Protein AF-A0A6H5HK57-F1 (afdb_monomer)

Sequence (353 aa):
MVTAMTDQTSPDEERAFYEKLVALTRDLVDVILHLQSATHPVKRYVALRSWYIRYFIDRDHLLYAKQLAIKFQDMKALVEITYLLDESDEILQLIDSYGDIGICEEIFDYLLNKGMKADLLNLALSLPVEHKPKLERSLLDGHLDVFWLYKLSEGQPKEAVKSLVTYAKSYTANVDKSERMWTIAKLIAKSSGFSDFDYEVDKRLDIVGAQRFLSVGLTRVYDETQIVQMLISPQEDDSGGELLHYKKALELLRWIDDDRVRDRLQNEIWTSAVNLEKSEFEKLQTDSPWSQFSNLLVFRLLELVQNSDESQDSNLVPPFESLNLSDDSETSKRYVFLLRLGWEHINRGTAVD

Organism: NCBI:txid355587

Mean predicted aligned error: 15.6 Å

Foldseek 3Di:
DPPPPPPDDDVVNVVVVVVVVVVLVVVLVVLVVVVVVPDDPVVVNVVSLVVVLVVCVVVVVLVVSCVSCVVVVVLLSNLVSCVVVVVLVCVQVVCVVCVVVVSLVSNLVVCVVVVVLVSVLVCLLVDDPVCNVVSLVSCVVPPLVSNLVNCVSVVNLVVSLVSLLVVLVVDFQFLVVSLVSLVVSVVSCVVVVHCPCVLVSVLQNLQSVLVVVPPDPDGTRDDLLVSLVSLLDDDPPPPDCNLVSLLSSLVSLVSDPDPVSSLVSLLVSLLSLLVVCLVVLVVDDPPCNPVSQCVRSNLVSVVVVVPPPPPPPPPSDDDLVSNCNDPPVPSDPSSSVSVVVSVVVVVVVVVPD

Secondary structure (DSSP, 8-state):
--SSSS----HHHHHHHHHHHHHHHHHHHHHHHHHTTT---HHHHHHHHHHHHHHHHHTT-HHHHHHHHHHHT-HHHHHHHHHHTT-TTHHHHHHHHHGGGTHHHHHHHHHHHHT-HHHHHHHHHHS-TTTHHHHHHHHHHH-HHHHHHHHHHTT-HHHHHHHHHHHHHH--S-HHHHHHHHHHHHHHHHHHT--TTHHHHHHHHHHHHHHHHSSS---S---HHHHHHHHHSPPTT-TTTHHHHHHHHHHHGGG---HHHHHHHHHHHHHHHHHHTHHHHTT--TT-HHHHHTTSHHHHHHHHHHH-TT-S-TTSS--GGG------TTS-HHHHHHHHHHHHHHHHHTT--

Solvent-accessible surface area (backbone atoms only — not comparable to full-atom values): 20588 Å² total; per-residue (Å²): 144,87,85,82,86,87,87,83,75,56,75,66,58,54,49,56,45,52,54,51,50,52,53,49,50,47,53,52,49,52,50,53,56,46,48,76,71,77,67,70,66,61,66,59,58,51,52,52,49,56,49,55,38,47,56,29,50,80,67,72,40,46,72,61,25,41,55,48,19,64,74,68,66,38,52,65,58,32,51,54,42,39,64,73,69,68,44,67,78,51,50,58,57,49,40,75,76,34,45,90,79,48,42,59,59,48,46,48,55,51,32,61,72,71,63,42,59,66,59,50,48,54,46,59,73,72,51,59,78,87,52,49,67,57,51,50,50,60,27,67,78,75,34,48,90,50,40,23,57,49,30,43,75,73,71,38,58,69,61,11,34,55,39,41,51,56,41,41,70,73,48,42,76,40,38,72,61,34,51,51,47,44,51,50,38,50,50,54,28,60,76,70,72,54,66,94,53,49,70,62,42,50,49,51,51,51,50,52,53,54,52,64,68,43,92,61,90,70,48,54,55,76,54,71,69,58,48,35,52,57,46,62,44,89,63,97,83,54,98,75,51,55,62,58,32,53,51,51,35,57,62,52,43,79,72,47,87,50,63,72,58,33,54,50,50,51,33,49,48,55,37,43,50,51,57,74,42,48,74,56,59,73,67,61,56,87,89,57,51,63,82,53,43,67,71,35,60,59,48,43,46,50,52,50,62,70,69,40,90,81,55,88,60,88,66,82,71,74,61,78,87,66,45,73,70,70,86,55,92,74,66,48,74,62,52,58,48,54,50,51,53,52,53,53,50,55,59,48,63,66,71,76,112

InterPro domains:
  IPR037624 Nuclear pore complex protein Nup133-like [PTHR13405] (43-329)

Structure (mmCIF, N/CA/C/O backbone):
data_AF-A0A6H5HK57-F1
#
_entry.id   AF-A0A6H5HK57-F1
#
loop_
_atom_site.group_PDB
_atom_site.id
_atom_site.type_symbol
_atom_site.label_atom_id
_atom_site.label_alt_id
_atom_site.label_comp_id
_atom_site.label_asym_id
_atom_site.label_entity_id
_atom_site.label_seq_id
_atom_site.pdbx_PDB_ins_code
_atom_site.Cartn_x
_atom_site.Cartn_y
_atom_site.Cartn_z
_atom_site.occupancy
_atom_site.B_iso_or_equiv
_atom_site.auth_seq_id
_atom_site.auth_comp_id
_atom_site.auth_asym_id
_atom_site.auth_atom_id
_atom_site.pdbx_PDB_model_num
ATOM 1 N N . MET A 1 1 ? -47.657 -9.117 14.746 1.00 36.06 1 MET A N 1
ATOM 2 C CA . MET A 1 1 ? -47.332 -10.439 14.167 1.00 36.06 1 MET A CA 1
ATOM 3 C C . MET A 1 1 ? -45.998 -10.928 14.746 1.00 36.06 1 MET A C 1
ATOM 5 O O . MET A 1 1 ? -45.077 -11.189 13.996 1.00 36.06 1 MET A O 1
ATOM 9 N N . VAL A 1 2 ? -45.897 -11.011 16.083 1.00 28.92 2 VAL A N 1
ATOM 10 C CA . VAL A 1 2 ? -44.753 -11.580 16.842 1.00 28.92 2 VAL A CA 1
ATOM 11 C C . VAL A 1 2 ? -45.308 -12.216 18.131 1.00 28.92 2 VAL A C 1
ATOM 13 O O . VAL A 1 2 ? -44.898 -11.923 19.242 1.00 28.92 2 VAL A O 1
ATOM 16 N N . THR A 1 3 ? -46.360 -13.020 17.989 1.00 37.84 3 THR A N 1
ATOM 17 C CA . THR A 1 3 ? -46.994 -13.762 19.098 1.00 37.84 3 THR A CA 1
ATOM 18 C C . THR A 1 3 ? -47.092 -15.254 18.776 1.00 37.84 3 THR A C 1
ATOM 20 O O . THR A 1 3 ? -47.976 -15.938 19.271 1.00 37.84 3 THR A O 1
ATOM 23 N N . ALA A 1 4 ? -46.211 -15.772 17.913 1.00 37.53 4 ALA A N 1
ATOM 24 C CA . ALA A 1 4 ? -46.373 -17.112 17.346 1.00 37.53 4 ALA A CA 1
ATOM 25 C C . ALA A 1 4 ? -45.079 -17.942 17.230 1.00 37.53 4 ALA A C 1
ATOM 27 O O . ALA A 1 4 ? -45.013 -18.791 16.348 1.00 37.53 4 ALA A O 1
ATOM 28 N N . MET A 1 5 ? -44.054 -17.729 18.070 1.00 37.50 5 MET A N 1
ATOM 29 C CA . MET A 1 5 ? -42.814 -18.532 17.986 1.00 37.50 5 MET A CA 1
ATOM 30 C C . MET A 1 5 ? -42.181 -18.982 19.314 1.00 37.50 5 MET A C 1
ATOM 32 O O . MET A 1 5 ? -41.010 -19.334 19.332 1.00 37.50 5 MET A O 1
ATOM 36 N N . THR A 1 6 ? -42.931 -19.070 20.414 1.00 38.78 6 THR A N 1
ATOM 37 C CA . THR A 1 6 ? -42.401 -19.656 21.668 1.00 38.78 6 THR A CA 1
ATOM 38 C C . THR A 1 6 ? -43.378 -20.627 22.320 1.00 38.78 6 THR A C 1
ATOM 40 O O . THR A 1 6 ? -43.595 -20.573 23.524 1.00 38.78 6 THR A O 1
ATOM 43 N N . ASP A 1 7 ? -43.999 -21.494 21.524 1.00 47.53 7 ASP A N 1
ATOM 44 C CA . ASP A 1 7 ? -44.854 -22.560 22.051 1.00 47.53 7 ASP A CA 1
ATOM 45 C C . ASP A 1 7 ? -44.515 -23.873 21.341 1.00 47.53 7 ASP A C 1
ATOM 47 O O . ASP A 1 7 ? -45.225 -24.312 20.437 1.00 47.53 7 ASP A O 1
ATOM 51 N N . GLN A 1 8 ? -43.330 -24.410 21.664 1.00 44.31 8 GLN A N 1
ATOM 52 C CA . GLN A 1 8 ? -42.901 -25.785 21.368 1.00 44.31 8 GLN A CA 1
ATOM 53 C C . GLN A 1 8 ? -41.539 -26.115 22.021 1.00 44.31 8 GLN A C 1
ATOM 55 O O . GLN A 1 8 ? -40.612 -26.577 21.364 1.00 44.31 8 GLN A O 1
ATOM 60 N N . THR A 1 9 ? -41.401 -25.898 23.329 1.00 46.97 9 THR A N 1
ATOM 61 C CA . THR A 1 9 ? -40.399 -26.616 24.137 1.00 46.97 9 THR A CA 1
ATOM 62 C C . THR A 1 9 ? -41.103 -27.764 24.845 1.00 46.97 9 THR A C 1
ATOM 64 O O . THR A 1 9 ? -42.157 -27.584 25.452 1.00 46.97 9 THR A O 1
ATOM 67 N N . SER A 1 10 ? -40.580 -28.983 24.701 1.00 49.97 10 SER A N 1
ATOM 68 C CA . SER A 1 10 ? -41.169 -30.154 25.356 1.00 49.97 10 SER A CA 1
ATOM 69 C C . SER A 1 10 ? -41.097 -29.973 26.882 1.00 49.97 10 SER A C 1
ATOM 71 O O . SER A 1 10 ? -40.048 -29.565 27.386 1.00 49.97 10 SER A O 1
ATOM 73 N N . PRO A 1 11 ? -42.145 -30.317 27.654 1.00 56.62 11 PRO A N 1
ATOM 74 C CA . PRO A 1 11 ? -42.131 -30.203 29.118 1.00 56.62 11 PRO A CA 1
ATOM 75 C C . PRO A 1 11 ? -41.000 -31.014 29.782 1.00 56.62 11 PRO A C 1
ATOM 77 O O . PRO A 1 11 ? -40.599 -30.723 30.912 1.00 56.62 11 PRO A O 1
ATOM 80 N N . ASP A 1 12 ? -40.444 -32.005 29.078 1.00 55.81 12 ASP A N 1
ATOM 81 C CA . ASP A 1 12 ? -39.276 -32.767 29.527 1.00 55.81 12 ASP A CA 1
ATOM 82 C C . ASP A 1 12 ? -37.952 -32.001 29.338 1.00 55.81 12 ASP A C 1
ATOM 84 O O . ASP A 1 12 ? -37.034 -32.145 30.148 1.00 55.81 12 ASP A O 1
ATOM 88 N N . GLU A 1 13 ? -37.854 -31.130 28.329 1.00 57.09 13 GLU A N 1
ATOM 89 C CA . GLU A 1 13 ? -36.695 -30.249 28.125 1.00 57.09 13 GLU A CA 1
ATOM 90 C C . GLU A 1 13 ? -36.658 -29.131 29.167 1.00 57.09 13 GLU A C 1
ATOM 92 O O . GLU A 1 13 ? -35.585 -28.793 29.668 1.00 57.09 13 GLU A O 1
ATOM 97 N N . GLU A 1 14 ? -37.826 -28.616 29.560 1.00 56.59 14 GLU A N 1
ATOM 98 C CA . GLU A 1 14 ? -37.963 -27.639 30.644 1.00 56.59 14 GLU A CA 1
ATOM 99 C C . GLU A 1 14 ? -37.613 -28.244 32.011 1.00 56.59 14 GLU A C 1
ATOM 101 O O . GLU A 1 14 ? -36.941 -27.610 32.824 1.00 56.59 14 GLU A O 1
ATOM 106 N N . ARG A 1 15 ? -37.983 -29.504 32.272 1.00 56.50 15 ARG A N 1
ATOM 107 C CA . ARG A 1 15 ? -37.572 -30.204 33.503 1.00 56.50 15 ARG A CA 1
ATOM 108 C C . ARG A 1 15 ? -36.075 -30.475 33.552 1.00 56.50 15 ARG A C 1
ATOM 110 O O . ARG A 1 15 ? -35.443 -30.153 34.556 1.00 56.50 15 ARG A O 1
ATOM 117 N N . ALA A 1 16 ? -35.497 -30.987 32.467 1.00 63.78 16 ALA A N 1
ATOM 118 C CA . ALA A 1 16 ? -34.050 -31.162 32.363 1.00 63.78 16 ALA A CA 1
ATOM 119 C C . ALA A 1 16 ? -33.306 -29.817 32.500 1.00 63.78 16 ALA A C 1
ATOM 121 O O . ALA A 1 16 ? -32.215 -29.753 33.070 1.00 63.78 16 ALA A O 1
ATOM 122 N N . PHE A 1 17 ? -33.916 -28.728 32.022 1.00 60.91 17 PHE A N 1
ATOM 123 C CA . PHE A 1 17 ? -33.436 -27.361 32.195 1.00 60.91 17 PHE A CA 1
ATOM 124 C C . PHE A 1 17 ? -33.429 -26.930 33.666 1.00 60.91 17 PHE A C 1
ATOM 126 O O . PHE A 1 17 ? -32.383 -26.498 34.153 1.00 60.91 17 PHE A O 1
ATOM 133 N N . TYR A 1 18 ? -34.534 -27.103 34.396 1.00 64.69 18 TYR A N 1
ATOM 134 C CA . TYR A 1 18 ? -34.595 -26.765 35.821 1.00 64.69 18 TYR A CA 1
ATOM 135 C C . TYR A 1 18 ? -33.628 -27.609 36.655 1.00 64.69 18 TYR A C 1
ATOM 137 O O . TYR A 1 18 ? -32.944 -27.068 37.520 1.00 64.69 18 TYR A O 1
ATOM 145 N N . GLU A 1 19 ? -33.494 -28.904 36.372 1.00 67.06 19 GLU A N 1
ATOM 146 C CA . GLU A 1 19 ? -32.556 -29.780 37.084 1.00 67.06 19 GLU A CA 1
ATOM 147 C C . GLU A 1 19 ? -31.098 -29.361 36.866 1.00 67.06 19 GLU A C 1
ATOM 149 O O . GLU A 1 19 ? -30.312 -29.291 37.816 1.00 67.06 19 GLU A O 1
ATOM 154 N N . LYS A 1 20 ? -30.736 -29.009 35.629 1.00 66.12 20 LYS A N 1
ATOM 155 C CA . LYS A 1 20 ? -29.380 -28.563 35.296 1.00 66.12 20 LYS A CA 1
ATOM 156 C C . LYS A 1 20 ? -29.081 -27.176 35.863 1.00 66.12 20 LYS A C 1
ATOM 158 O O . LYS A 1 20 ? -27.976 -26.944 36.346 1.00 66.12 20 LYS A O 1
ATOM 163 N N . LEU A 1 21 ? -30.066 -26.279 35.871 1.00 65.19 21 LEU A N 1
ATOM 164 C CA . LEU A 1 21 ? -29.959 -24.939 36.451 1.00 65.19 21 LEU A CA 1
ATOM 165 C C . LEU A 1 21 ? -29.856 -24.993 37.983 1.00 65.19 21 LEU A C 1
ATOM 167 O O . LEU A 1 21 ? -29.063 -24.256 38.567 1.00 65.19 21 LEU A O 1
ATOM 171 N N . VAL A 1 22 ? -30.567 -25.914 38.641 1.00 64.31 22 VAL A N 1
ATOM 172 C CA . VAL A 1 22 ? -30.440 -26.184 40.086 1.00 64.31 22 VAL A CA 1
ATOM 173 C C . VAL A 1 22 ? -29.076 -26.793 40.422 1.00 64.31 22 VAL A C 1
ATOM 175 O O . VAL A 1 22 ? -28.441 -26.380 41.391 1.00 64.31 22 VAL A O 1
ATOM 178 N N . ALA A 1 23 ? -28.574 -27.724 39.606 1.00 63.22 23 ALA A N 1
ATOM 179 C CA . ALA A 1 23 ? -27.232 -28.278 39.787 1.00 63.22 23 ALA A CA 1
ATOM 180 C C . ALA A 1 23 ? -26.143 -27.202 39.632 1.00 63.22 23 ALA A C 1
ATOM 182 O O . ALA A 1 23 ? -25.236 -27.115 40.453 1.00 63.22 23 ALA A O 1
ATOM 183 N N . LEU A 1 24 ? -26.272 -26.325 38.634 1.00 59.22 24 LEU A N 1
ATOM 184 C CA . LEU A 1 24 ? -25.317 -25.245 38.377 1.00 59.22 24 LEU A CA 1
ATOM 185 C C . LEU A 1 24 ? -25.372 -24.127 39.417 1.00 59.22 24 LEU A C 1
ATOM 187 O O . LEU A 1 24 ? -24.333 -23.606 39.813 1.00 59.22 24 LEU A O 1
ATOM 191 N N . THR A 1 25 ? -26.565 -23.758 39.883 1.00 65.50 25 THR A N 1
ATOM 192 C CA . THR A 1 25 ? -26.712 -22.790 40.980 1.00 65.50 25 THR A CA 1
ATOM 193 C C . THR A 1 25 ? -26.164 -23.354 42.284 1.00 65.50 25 THR A C 1
ATOM 195 O O . THR A 1 25 ? -25.511 -22.612 43.012 1.00 65.50 25 THR A O 1
ATOM 198 N N . ARG A 1 26 ? -26.329 -24.657 42.547 1.00 59.34 26 ARG A N 1
ATOM 199 C CA . ARG A 1 26 ? -25.673 -25.343 43.669 1.00 59.34 26 ARG A CA 1
ATOM 200 C C . ARG A 1 26 ? -24.151 -25.277 43.552 1.00 59.34 26 ARG A C 1
ATOM 202 O O . ARG A 1 26 ? -23.505 -24.851 44.499 1.00 59.34 26 ARG A O 1
ATOM 209 N N . ASP A 1 27 ? -23.589 -25.608 42.393 1.00 59.72 27 ASP A N 1
ATOM 210 C CA . ASP A 1 27 ? -22.137 -25.585 42.191 1.00 59.72 27 ASP A CA 1
ATOM 211 C C . ASP A 1 27 ? -21.571 -24.147 42.277 1.00 59.72 27 ASP A C 1
ATOM 213 O O . ASP A 1 27 ? -20.481 -23.924 42.803 1.00 59.72 27 ASP A O 1
ATOM 217 N N . LEU A 1 28 ? -22.329 -23.138 41.830 1.00 63.59 28 LEU A N 1
ATOM 218 C CA . LEU A 1 28 ? -21.962 -21.723 41.948 1.00 63.59 28 LEU A CA 1
ATOM 219 C C . LEU A 1 28 ? -22.039 -21.225 43.401 1.00 63.59 28 LEU A C 1
ATOM 221 O O . LEU A 1 28 ? -21.165 -20.478 43.838 1.00 63.59 28 LEU A O 1
ATOM 225 N N . VAL A 1 29 ? -23.044 -21.664 44.163 1.00 63.94 29 VAL A N 1
ATOM 226 C CA . VAL A 1 29 ? -23.172 -21.398 45.605 1.00 63.94 29 VAL A CA 1
ATOM 227 C C . VAL A 1 29 ? -22.054 -22.089 46.387 1.00 63.94 29 VAL A C 1
ATOM 229 O O . VAL A 1 29 ? -21.445 -21.443 47.235 1.00 63.94 29 VAL A O 1
ATOM 232 N N . ASP A 1 30 ? -21.709 -23.334 46.058 1.00 58.91 30 ASP A N 1
ATOM 233 C CA . ASP A 1 30 ? -20.598 -24.066 46.676 1.00 58.91 30 ASP A CA 1
ATOM 234 C C . ASP A 1 30 ? -19.257 -23.375 46.416 1.00 58.91 30 ASP A C 1
ATOM 236 O O . ASP A 1 30 ? -18.450 -23.225 47.334 1.00 58.91 30 ASP A O 1
ATOM 240 N N . VAL A 1 31 ? -19.030 -22.872 45.196 1.00 59.66 31 VAL A N 1
ATOM 241 C CA . VAL A 1 31 ? -17.840 -22.072 44.877 1.00 59.66 31 VAL A CA 1
ATOM 242 C C . VAL A 1 31 ? -17.849 -20.744 45.638 1.00 59.66 31 VAL A C 1
ATOM 244 O O . VAL A 1 31 ? -16.816 -20.374 46.184 1.00 59.66 31 VAL A O 1
ATOM 247 N N . ILE A 1 32 ? -18.979 -20.037 45.741 1.00 62.69 32 ILE A N 1
ATOM 248 C CA . ILE A 1 32 ? -19.084 -18.783 46.514 1.00 62.69 32 ILE A CA 1
ATOM 249 C C . ILE A 1 32 ? -18.815 -19.018 48.009 1.00 62.69 32 ILE A C 1
ATOM 251 O O . ILE A 1 32 ? -18.074 -18.247 48.624 1.00 62.69 32 ILE A O 1
ATOM 255 N N . LEU A 1 33 ? -19.347 -20.101 48.578 1.00 57.06 33 LEU A N 1
ATOM 256 C CA . LEU A 1 33 ? -19.095 -20.513 49.961 1.00 57.06 33 LEU A CA 1
ATOM 257 C C . LEU A 1 33 ? -17.621 -20.899 50.175 1.00 57.06 33 LEU A C 1
ATOM 259 O O . LEU A 1 33 ? -17.033 -20.516 51.184 1.00 57.06 33 LEU A O 1
ATOM 263 N N . HIS A 1 34 ? -16.989 -21.575 49.207 1.00 57.16 34 HIS A N 1
ATOM 264 C CA . HIS A 1 34 ? -15.549 -21.874 49.230 1.00 57.16 34 HIS A CA 1
ATOM 265 C C . HIS A 1 34 ? -14.664 -20.632 49.070 1.00 57.16 34 HIS A C 1
ATOM 267 O O . HIS A 1 34 ? -13.571 -20.559 49.633 1.00 57.16 34 HIS A O 1
ATOM 273 N N . LEU A 1 35 ? -15.110 -19.637 48.301 1.00 56.22 35 LEU A N 1
ATOM 274 C CA . LEU A 1 35 ? -14.398 -18.372 48.171 1.00 56.22 35 LEU A CA 1
ATOM 275 C C . LEU A 1 35 ? -14.382 -17.653 49.538 1.00 56.22 35 LEU A C 1
ATOM 277 O O . LEU A 1 35 ? -13.332 -17.191 49.978 1.00 56.22 35 LEU A O 1
ATOM 281 N N . GLN A 1 36 ? -15.490 -17.646 50.275 1.00 57.56 36 GLN A N 1
ATOM 282 C CA . GLN A 1 36 ? -15.555 -17.035 51.610 1.00 57.56 36 GLN A CA 1
ATOM 283 C C . GLN A 1 36 ? -14.661 -17.721 52.668 1.00 57.56 36 GLN A C 1
ATOM 285 O O . GLN A 1 36 ? -14.385 -17.112 53.701 1.00 57.56 36 GLN A O 1
ATOM 290 N N . SER A 1 37 ? -14.157 -18.939 52.418 1.00 52.03 37 SER A N 1
ATOM 291 C CA . SER A 1 37 ? -13.393 -19.747 53.383 1.00 52.03 37 SER A CA 1
ATOM 292 C C . SER A 1 37 ? -11.863 -19.772 53.185 1.00 52.03 37 SER A C 1
ATOM 294 O O . SER A 1 37 ? -11.202 -20.674 53.691 1.00 52.03 37 SER A O 1
ATOM 296 N N . ALA A 1 38 ? -11.280 -18.758 52.531 1.00 53.03 38 ALA A N 1
ATOM 297 C CA . ALA A 1 38 ? -9.856 -18.373 52.641 1.00 53.03 38 ALA A CA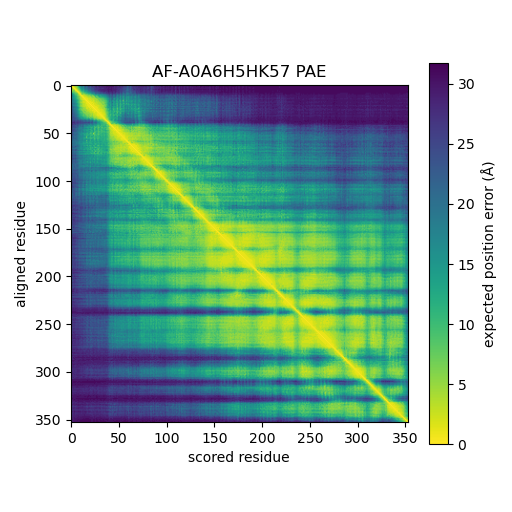 1
ATOM 298 C C . ALA A 1 38 ? -8.791 -18.932 51.659 1.00 53.03 38 ALA A C 1
ATOM 300 O O . ALA A 1 38 ? -7.611 -18.673 51.879 1.00 53.03 38 ALA A O 1
ATOM 301 N N . THR A 1 39 ? -9.122 -19.564 50.522 1.00 53.31 39 THR A N 1
ATOM 302 C CA . THR A 1 39 ? -8.171 -19.686 49.380 1.00 53.31 39 THR A CA 1
ATOM 303 C C . THR A 1 39 ? -8.900 -19.731 48.031 1.00 53.31 39 THR A C 1
ATOM 305 O O . THR A 1 39 ? -9.720 -20.607 47.777 1.00 53.31 39 THR A O 1
ATOM 308 N N . HIS A 1 40 ? -8.622 -18.779 47.134 1.00 50.78 40 HIS A N 1
ATOM 309 C CA . HIS A 1 40 ? -9.343 -18.645 45.863 1.00 50.78 40 HIS A CA 1
ATOM 310 C C . HIS A 1 40 ? -8.529 -19.158 44.660 1.00 50.78 40 HIS A C 1
ATOM 312 O O . HIS A 1 40 ? -7.544 -18.517 44.285 1.00 50.78 40 HIS A O 1
ATOM 318 N N . PRO A 1 41 ? -8.979 -20.173 43.898 1.00 56.31 41 PRO A N 1
ATOM 319 C CA . PRO A 1 41 ? -8.647 -20.242 42.484 1.00 56.31 41 PRO A CA 1
ATOM 320 C C . PRO A 1 41 ? -9.566 -19.262 41.741 1.00 56.31 41 PRO A C 1
ATOM 322 O O . PRO A 1 41 ? -10.525 -19.671 41.087 1.00 56.31 41 PRO A O 1
ATOM 325 N N . VAL A 1 42 ? -9.277 -17.956 41.841 1.00 62.06 42 VAL A N 1
ATOM 326 C CA . VAL A 1 42 ? -10.037 -16.861 41.192 1.00 62.06 42 VAL A CA 1
ATOM 327 C C . VAL A 1 42 ? -10.332 -17.185 39.720 1.00 62.06 42 VAL A C 1
ATOM 329 O O . VAL A 1 42 ? -11.437 -16.957 39.236 1.00 62.06 42 VAL A O 1
ATOM 332 N N . LYS A 1 43 ? -9.382 -17.838 39.037 1.00 63.16 43 LYS A N 1
ATOM 333 C CA . LYS A 1 43 ? -9.506 -18.301 37.647 1.00 63.16 43 LYS A CA 1
ATOM 334 C C . LYS A 1 43 ? -10.646 -19.300 37.415 1.00 63.16 43 LYS A C 1
ATOM 336 O O . LYS A 1 43 ? -11.341 -19.180 36.415 1.00 63.16 43 LYS A O 1
ATOM 341 N N . ARG A 1 44 ? -10.871 -20.263 38.321 1.00 63.34 44 ARG A N 1
ATOM 342 C CA . ARG A 1 44 ? -11.981 -21.231 38.195 1.00 63.34 44 ARG A CA 1
ATOM 343 C C . ARG A 1 44 ? -13.331 -20.552 38.385 1.00 63.34 44 ARG A C 1
ATOM 345 O O . ARG A 1 44 ? -14.258 -20.865 37.655 1.00 63.34 44 ARG A O 1
ATOM 352 N N . TYR A 1 45 ? -13.422 -19.599 39.310 1.00 64.75 45 TYR A N 1
ATOM 353 C CA . TYR A 1 45 ? -14.650 -18.835 39.524 1.00 64.75 45 TYR A CA 1
ATOM 354 C C . TYR A 1 45 ? -14.971 -17.893 38.355 1.00 64.75 45 TYR A C 1
ATOM 356 O O . TYR A 1 45 ? -16.132 -17.748 37.994 1.00 64.75 45 TYR A O 1
ATOM 364 N N . VAL A 1 46 ? -13.966 -17.261 37.739 1.00 64.88 46 VAL A N 1
ATOM 365 C CA . VAL A 1 46 ? -14.160 -16.473 36.506 1.00 64.88 46 VAL A CA 1
ATOM 366 C C . VAL A 1 46 ? -14.605 -17.383 35.354 1.00 64.88 46 VAL A C 1
ATOM 368 O O . VAL A 1 46 ? -15.617 -17.102 34.728 1.00 64.88 46 VAL A O 1
ATOM 371 N N . ALA A 1 47 ? -13.938 -18.523 35.145 1.00 66.88 47 ALA A N 1
ATOM 372 C CA . ALA A 1 47 ? -14.294 -19.462 34.079 1.00 66.88 47 ALA A CA 1
ATOM 373 C C . ALA A 1 47 ? -15.715 -20.036 34.224 1.00 66.88 47 ALA A C 1
ATOM 375 O O . ALA A 1 47 ? -16.436 -20.142 33.234 1.00 66.88 47 ALA A O 1
ATOM 376 N N . LEU A 1 48 ? -16.139 -20.376 35.449 1.00 67.00 48 LEU A N 1
ATOM 377 C CA . LEU A 1 48 ? -17.492 -20.885 35.698 1.00 67.00 48 LEU A CA 1
ATOM 378 C C . LEU A 1 48 ? -18.559 -19.808 35.452 1.00 67.00 48 LEU A C 1
ATOM 380 O O . LEU A 1 48 ? -19.619 -20.116 34.916 1.00 67.00 48 LEU A O 1
ATOM 384 N N . ARG A 1 49 ? -18.271 -18.548 35.811 1.00 71.00 49 ARG A N 1
ATOM 385 C CA . ARG A 1 49 ? -19.160 -17.403 35.557 1.00 71.00 49 ARG A CA 1
ATOM 386 C C . ARG A 1 49 ? -19.342 -17.153 34.066 1.00 71.00 49 ARG A C 1
ATOM 388 O O . ARG A 1 49 ? -20.480 -17.123 33.606 1.00 71.00 49 ARG A O 1
ATOM 395 N N . SER A 1 50 ? -18.246 -17.057 33.315 1.00 69.00 50 SER A N 1
ATOM 396 C CA . SER A 1 50 ? -18.304 -16.854 31.864 1.00 69.00 50 SER A CA 1
ATOM 397 C C . SER A 1 50 ? -19.009 -18.018 31.160 1.00 69.00 50 SER A C 1
ATOM 399 O O . SER A 1 50 ? -19.793 -17.794 30.244 1.00 69.00 50 SER A O 1
ATOM 401 N N . TRP A 1 51 ? -18.819 -19.260 31.628 1.00 74.06 51 TRP A N 1
ATOM 402 C CA . TRP A 1 51 ? -19.551 -20.422 31.110 1.00 74.06 51 TRP A CA 1
ATOM 403 C C . TRP A 1 51 ? -21.053 -20.351 31.408 1.00 74.06 51 TRP A C 1
ATOM 405 O O . TRP A 1 51 ? -21.870 -20.650 30.541 1.00 74.06 51 TRP A O 1
ATOM 415 N N . TYR A 1 52 ? -21.428 -19.925 32.617 1.00 68.81 52 TYR A N 1
ATOM 416 C CA . TYR A 1 52 ? -22.830 -19.799 33.006 1.00 68.81 52 TYR A CA 1
ATOM 417 C C . TYR A 1 52 ? -23.551 -18.736 32.171 1.00 68.81 52 TYR A C 1
ATOM 419 O O . TYR A 1 52 ? -24.676 -18.962 31.740 1.00 68.81 52 TYR A O 1
ATOM 427 N N . ILE A 1 53 ? -22.882 -17.620 31.863 1.00 71.12 53 ILE A N 1
ATOM 428 C CA . ILE A 1 53 ? -23.417 -16.596 30.956 1.00 71.12 53 ILE A CA 1
ATOM 429 C C . ILE A 1 53 ? -23.526 -17.147 29.526 1.00 71.12 53 ILE A C 1
ATOM 431 O O . ILE A 1 53 ? -24.589 -17.035 28.920 1.00 71.12 53 ILE A O 1
ATOM 435 N N . ARG A 1 54 ? -22.481 -17.821 29.018 1.00 75.88 54 ARG A N 1
ATOM 436 C CA . ARG A 1 54 ? -22.474 -18.467 27.691 1.00 75.88 54 ARG A CA 1
ATOM 437 C C . ARG A 1 54 ? -23.642 -19.440 27.513 1.00 75.88 54 ARG A C 1
ATOM 439 O O . ARG A 1 54 ? -24.293 -19.431 26.479 1.00 75.88 54 ARG A O 1
ATOM 446 N N . TYR A 1 55 ? -23.961 -20.217 28.547 1.00 73.94 55 TYR A N 1
ATOM 447 C CA . TYR A 1 55 ? -25.078 -21.160 28.522 1.00 73.94 55 TYR A CA 1
ATOM 448 C C . TYR A 1 55 ? -26.442 -20.480 28.300 1.00 73.94 55 TYR A C 1
ATOM 450 O O . TYR A 1 55 ? -27.290 -21.032 27.599 1.00 73.94 55 TYR A O 1
ATOM 458 N N . PHE A 1 56 ? -26.661 -19.286 28.867 1.00 71.31 56 PHE A N 1
ATOM 459 C CA . PHE A 1 56 ? -27.884 -18.511 28.613 1.00 71.31 56 PHE A CA 1
ATOM 460 C C . PHE A 1 56 ? -27.897 -17.863 27.226 1.00 71.31 56 PHE A C 1
ATOM 462 O O . PHE A 1 56 ? -28.972 -17.746 26.641 1.00 71.31 56 PHE A O 1
ATOM 469 N N . ILE A 1 57 ? -26.727 -17.496 26.690 1.00 75.12 57 ILE A N 1
ATOM 470 C CA . ILE A 1 57 ? -26.583 -17.011 25.308 1.00 75.1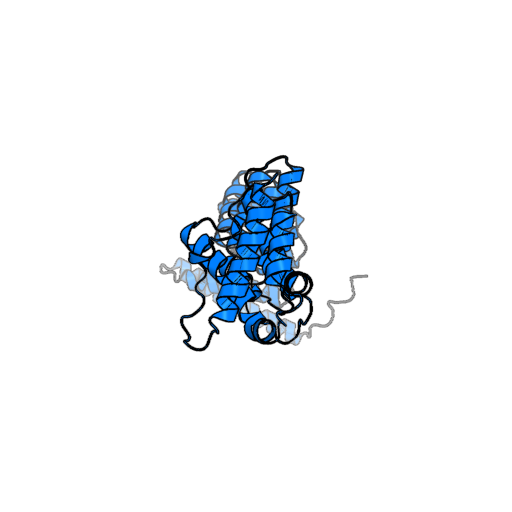2 57 ILE A CA 1
ATOM 471 C C . ILE A 1 57 ? -26.952 -18.125 24.316 1.00 75.12 57 ILE A C 1
ATOM 473 O O . ILE A 1 57 ? -27.787 -17.913 23.444 1.00 75.12 57 ILE A O 1
ATOM 477 N N . ASP A 1 58 ? -26.413 -19.336 24.495 1.00 78.38 58 ASP A N 1
ATOM 478 C CA . ASP A 1 58 ? -26.641 -20.482 23.596 1.00 78.38 58 ASP A CA 1
ATOM 479 C C . ASP A 1 58 ? -28.112 -20.951 23.554 1.00 78.38 58 ASP A C 1
ATOM 481 O O . ASP A 1 58 ? -28.520 -21.668 22.640 1.00 78.38 58 ASP A O 1
ATOM 485 N N . ARG A 1 59 ? -28.913 -20.583 24.562 1.00 71.44 59 ARG A N 1
ATOM 486 C CA . ARG A 1 59 ? -30.341 -20.926 24.693 1.00 71.44 59 ARG A CA 1
ATOM 487 C C . ARG A 1 59 ? -31.280 -19.755 24.380 1.00 71.44 59 ARG A C 1
ATOM 489 O O . ARG A 1 59 ? -32.465 -19.858 24.673 1.00 71.44 59 ARG A O 1
ATOM 496 N N . ASP A 1 60 ? -30.756 -18.672 23.808 1.00 69.56 60 ASP A N 1
ATOM 497 C CA . ASP A 1 60 ? -31.502 -17.476 23.385 1.00 69.56 60 ASP A CA 1
ATOM 498 C C . ASP A 1 60 ? -32.202 -16.704 24.529 1.00 69.56 60 ASP A C 1
ATOM 500 O O . ASP A 1 60 ? -33.080 -15.868 24.328 1.00 69.56 60 ASP A O 1
ATOM 504 N N . HIS A 1 61 ? -31.781 -16.925 25.780 1.00 75.00 61 HIS A N 1
ATOM 505 C CA . HIS A 1 61 ? -32.267 -16.183 26.948 1.00 75.00 61 HIS A CA 1
ATOM 506 C C . HIS A 1 61 ? -31.402 -14.939 27.216 1.00 75.00 61 HIS A C 1
ATOM 508 O O . HIS A 1 61 ? -30.831 -14.760 28.299 1.00 75.00 61 HIS A O 1
ATOM 514 N N . LEU A 1 62 ? -31.321 -14.059 26.216 1.00 72.69 62 LEU A N 1
ATOM 515 C CA . LEU A 1 62 ? -30.388 -12.927 26.163 1.00 72.69 62 LEU A CA 1
ATOM 516 C C . LEU A 1 62 ? -30.589 -11.897 27.293 1.00 72.69 62 LEU A C 1
ATOM 518 O O . LEU A 1 62 ? -29.615 -11.405 27.862 1.00 72.69 62 LEU A O 1
ATOM 522 N N . LEU A 1 63 ? -31.833 -11.623 27.704 1.00 70.38 63 LEU A N 1
ATOM 523 C CA . LEU A 1 63 ? -32.127 -10.672 28.791 1.00 70.38 63 LEU A CA 1
ATOM 524 C C . LEU A 1 63 ? -31.597 -11.144 30.156 1.00 70.38 63 LEU A C 1
ATOM 526 O O . LEU A 1 63 ? -31.063 -10.350 30.934 1.00 70.38 63 LEU A O 1
ATOM 530 N N . TYR A 1 64 ? -31.706 -12.444 30.446 1.00 67.88 64 TYR A N 1
ATOM 531 C CA . TYR A 1 64 ? -31.155 -13.027 31.672 1.00 67.88 64 TYR A CA 1
ATOM 532 C C . TYR A 1 64 ? -29.629 -13.058 31.621 1.00 67.88 64 TYR A C 1
ATOM 534 O O . TYR A 1 64 ? -28.976 -12.710 32.607 1.00 67.88 64 TYR A O 1
ATOM 542 N N . ALA A 1 65 ? -29.060 -13.396 30.461 1.00 71.50 65 ALA A N 1
ATOM 543 C CA . ALA A 1 65 ? -27.621 -13.342 30.241 1.00 71.50 65 ALA A CA 1
ATOM 544 C C . ALA A 1 65 ? -27.069 -11.925 30.488 1.00 71.50 65 ALA A C 1
ATOM 546 O O . ALA A 1 65 ? -26.058 -11.783 31.174 1.00 71.50 65 ALA A O 1
ATOM 547 N N . LYS A 1 66 ? -27.772 -10.877 30.029 1.00 70.56 66 LYS A N 1
ATOM 548 C CA . LYS A 1 66 ? -27.408 -9.465 30.244 1.00 70.56 66 LYS A CA 1
ATOM 549 C C . LYS A 1 66 ? -27.397 -9.089 31.725 1.00 70.56 66 LYS A C 1
ATOM 551 O O . LYS A 1 66 ? -26.415 -8.540 32.217 1.00 70.56 66 LYS A O 1
ATOM 556 N N . GLN A 1 67 ? -28.452 -9.436 32.467 1.00 70.62 67 GLN A N 1
ATOM 557 C CA . GLN A 1 67 ? -28.517 -9.182 33.914 1.00 70.62 67 GLN A CA 1
ATOM 558 C C . GLN A 1 67 ? -27.394 -9.896 34.674 1.00 70.62 67 GLN A C 1
ATOM 560 O O . GLN A 1 67 ? -26.811 -9.334 35.604 1.00 70.62 67 GLN A O 1
ATOM 565 N N . LEU A 1 68 ? -27.069 -11.128 34.272 1.00 69.06 68 LEU A N 1
ATOM 566 C CA . LEU A 1 68 ? -25.941 -11.860 34.831 1.00 69.06 68 LEU A CA 1
ATOM 567 C C . LEU A 1 68 ? -24.601 -11.209 34.485 1.00 69.06 68 LEU A C 1
ATOM 569 O O . LEU A 1 68 ? -23.763 -11.075 35.373 1.00 69.06 68 LEU A O 1
ATOM 573 N N . ALA A 1 69 ? -24.402 -10.792 33.237 1.00 73.38 69 ALA A N 1
ATOM 574 C CA . ALA A 1 69 ? -23.172 -10.148 32.790 1.00 73.38 69 ALA A CA 1
ATOM 575 C C . ALA A 1 69 ? -22.926 -8.826 33.535 1.00 73.38 69 ALA A C 1
ATOM 577 O O . ALA A 1 69 ? -21.827 -8.617 34.045 1.00 73.38 69 ALA A O 1
ATOM 578 N N . ILE A 1 70 ? -23.969 -8.010 33.732 1.00 70.88 70 ILE A N 1
ATOM 579 C CA . ILE A 1 70 ? -23.923 -6.795 34.564 1.00 70.88 70 ILE A CA 1
ATOM 580 C C . ILE A 1 70 ? -23.565 -7.142 36.016 1.00 70.88 70 ILE A C 1
ATOM 582 O O . ILE A 1 70 ? -22.671 -6.538 36.610 1.00 70.88 70 ILE A O 1
ATOM 586 N N . LYS A 1 71 ? -24.232 -8.146 36.600 1.00 72.19 71 LYS A N 1
ATOM 587 C CA . LYS A 1 71 ? -24.017 -8.548 37.999 1.00 72.19 71 LYS A CA 1
ATOM 588 C C . LYS A 1 71 ? -22.618 -9.114 38.246 1.00 72.19 71 LYS A C 1
ATOM 590 O O . LYS A 1 71 ? -22.053 -8.903 39.317 1.00 72.19 71 LYS A O 1
ATOM 595 N N . PHE A 1 72 ? -22.078 -9.861 37.287 1.00 69.31 72 PHE A N 1
ATOM 596 C CA . PHE A 1 72 ? -20.761 -10.484 37.387 1.00 69.31 72 PHE A CA 1
ATOM 597 C C . PHE A 1 72 ? -19.627 -9.625 36.832 1.00 69.31 72 PHE A C 1
ATOM 599 O O . PHE A 1 72 ? -18.473 -10.025 37.003 1.00 69.31 72 PHE A O 1
ATOM 606 N N . GLN A 1 73 ? -19.950 -8.470 36.238 1.00 67.06 73 GLN A N 1
ATOM 607 C CA . GLN A 1 73 ? -19.012 -7.580 35.554 1.00 67.06 73 GLN A CA 1
ATOM 608 C C . GLN A 1 73 ? -18.204 -8.314 34.469 1.00 67.06 73 GLN A C 1
ATOM 610 O O . GLN A 1 73 ? -17.013 -8.067 34.290 1.00 67.06 73 GLN A O 1
ATOM 615 N N . ASP A 1 74 ? -18.843 -9.260 33.769 1.00 70.62 74 ASP A N 1
ATOM 616 C CA . ASP A 1 74 ? -18.223 -9.966 32.643 1.00 70.62 74 ASP A CA 1
ATOM 617 C C . ASP A 1 74 ? -18.443 -9.162 31.358 1.00 70.62 74 ASP A C 1
ATOM 619 O O . ASP A 1 74 ? -19.477 -9.264 30.693 1.00 70.62 74 ASP A O 1
ATOM 623 N N . MET A 1 75 ? -17.464 -8.314 31.052 1.00 71.62 75 MET A N 1
ATOM 624 C CA . MET A 1 75 ? -17.569 -7.307 29.998 1.00 71.62 75 MET A CA 1
ATOM 625 C C . MET A 1 75 ? -17.572 -7.918 28.599 1.00 71.62 75 MET A C 1
ATOM 627 O O . MET A 1 75 ? -18.306 -7.449 27.736 1.00 71.62 75 MET A O 1
ATOM 631 N N . LYS A 1 76 ? -16.845 -9.023 28.391 1.00 74.12 76 LYS A N 1
ATOM 632 C CA . LYS A 1 76 ? -16.823 -9.754 27.113 1.00 74.12 76 LYS A CA 1
ATOM 633 C C . LYS A 1 76 ? -18.208 -10.251 26.732 1.00 74.12 76 LYS A C 1
ATOM 635 O O . LYS A 1 76 ? -18.674 -10.029 25.617 1.00 74.12 76 LYS A O 1
ATOM 640 N N . ALA A 1 77 ? -18.868 -10.908 27.683 1.00 72.88 77 ALA A N 1
ATOM 641 C CA . ALA A 1 77 ? -20.200 -11.441 27.463 1.00 72.88 77 ALA A CA 1
ATOM 642 C C . ALA A 1 77 ? -21.241 -10.321 27.350 1.00 72.88 77 ALA A C 1
ATOM 644 O O . ALA A 1 77 ? -22.146 -10.426 26.530 1.00 72.88 77 ALA A O 1
ATOM 645 N N . LEU A 1 78 ? -21.097 -9.238 28.125 1.00 75.31 78 LEU A N 1
ATOM 646 C CA . LEU A 1 78 ? -22.001 -8.093 28.050 1.00 75.31 78 LEU A CA 1
ATOM 647 C C . LEU A 1 78 ? -22.002 -7.482 26.647 1.00 75.31 78 LEU A C 1
ATOM 649 O O . LEU A 1 78 ? -23.068 -7.353 26.065 1.00 75.31 78 LEU A O 1
ATOM 653 N N . VAL A 1 79 ? -20.825 -7.209 26.075 1.00 73.88 79 VAL A N 1
ATOM 654 C CA . VAL A 1 79 ? -20.694 -6.687 24.705 1.00 73.88 79 VAL A CA 1
ATOM 655 C C . VAL A 1 79 ? -21.309 -7.645 23.684 1.00 73.88 79 VAL A C 1
ATOM 657 O O . VAL A 1 79 ? -22.082 -7.214 22.830 1.00 73.88 79 VAL A O 1
ATOM 660 N N . GLU A 1 80 ? -21.018 -8.946 23.781 1.00 76.19 80 GLU A N 1
ATOM 661 C CA . GLU A 1 80 ? -21.594 -9.950 22.879 1.00 76.19 80 GLU A CA 1
ATOM 662 C C . GLU A 1 80 ? -23.129 -9.936 22.922 1.00 76.19 80 GLU A C 1
ATOM 664 O O . GLU A 1 80 ? -23.771 -9.928 21.872 1.00 76.19 80 GLU A O 1
ATOM 669 N N . ILE A 1 81 ? -23.710 -9.855 24.121 1.00 72.19 81 ILE A N 1
ATOM 670 C CA . ILE A 1 81 ? -25.159 -9.844 24.339 1.00 72.19 81 ILE A CA 1
ATOM 671 C C . ILE A 1 81 ? -25.805 -8.548 23.840 1.00 72.19 81 ILE A C 1
ATOM 673 O O . ILE A 1 81 ? -26.852 -8.621 23.203 1.00 72.19 81 ILE A O 1
ATOM 677 N N . THR A 1 82 ? -25.200 -7.379 24.075 1.00 73.50 82 THR A N 1
ATOM 678 C CA . THR A 1 82 ? -25.766 -6.094 23.624 1.00 73.50 82 THR A CA 1
ATOM 679 C C . THR A 1 82 ? -25.867 -6.032 22.099 1.00 73.50 82 THR A C 1
ATOM 681 O O . THR A 1 82 ? -26.872 -5.571 21.566 1.00 73.50 82 THR A O 1
ATOM 684 N N . TYR A 1 83 ? -24.872 -6.574 21.384 1.00 73.31 83 TYR A N 1
ATOM 685 C CA . TYR A 1 83 ? -24.929 -6.691 19.922 1.00 73.31 83 TYR A CA 1
ATOM 686 C C . TYR A 1 83 ? -25.890 -7.787 19.433 1.00 73.31 83 TYR A C 1
ATOM 688 O O . TYR A 1 83 ? -26.414 -7.674 18.331 1.00 73.31 83 TYR A O 1
ATOM 696 N N . LEU A 1 84 ? -26.132 -8.847 20.215 1.00 71.94 84 LEU A N 1
ATOM 697 C CA . LEU A 1 84 ? -27.139 -9.867 19.880 1.00 71.94 84 LEU A CA 1
ATOM 698 C C . LEU A 1 84 ? -28.576 -9.360 20.069 1.00 71.94 84 LEU A C 1
ATOM 700 O O . LEU A 1 84 ? -29.471 -9.802 19.357 1.00 71.94 84 LEU A O 1
ATOM 704 N N . LEU A 1 85 ? -28.787 -8.440 21.011 1.00 72.44 85 LEU A N 1
ATOM 705 C CA . LEU A 1 85 ? -30.076 -7.797 21.276 1.00 72.44 85 LEU A CA 1
ATOM 706 C C . LEU A 1 85 ? -30.369 -6.599 20.353 1.00 72.44 85 LEU A C 1
ATOM 708 O O . LEU A 1 85 ? -31.466 -6.055 20.427 1.00 72.44 85 LEU A O 1
ATOM 712 N N . ASP A 1 86 ? -29.420 -6.205 19.494 1.00 68.25 86 ASP A N 1
ATOM 713 C CA . ASP A 1 86 ? -29.495 -5.015 18.624 1.00 68.25 86 ASP A CA 1
ATOM 714 C C . ASP A 1 86 ? -29.709 -3.693 19.402 1.00 68.25 86 ASP A C 1
ATOM 716 O O . ASP A 1 86 ? -30.230 -2.703 18.892 1.00 68.25 86 ASP A O 1
ATOM 720 N N . GLU A 1 87 ? -29.275 -3.651 20.666 1.00 71.56 87 GLU A N 1
ATOM 721 C CA . GLU A 1 87 ? -29.400 -2.493 21.565 1.00 71.56 87 GLU A CA 1
ATOM 722 C C . GLU A 1 87 ? -28.163 -1.580 21.457 1.00 71.56 87 GLU A C 1
ATOM 724 O O . GLU A 1 87 ? -27.481 -1.283 22.441 1.00 71.56 87 GLU A O 1
ATOM 729 N N . SER A 1 88 ? -27.843 -1.143 20.237 1.00 61.50 88 SER A N 1
ATOM 730 C CA . SER A 1 88 ? -26.646 -0.333 19.952 1.00 61.50 88 SER A CA 1
ATOM 731 C C . SER A 1 88 ? -26.617 1.014 20.698 1.00 61.50 88 SER A C 1
ATOM 733 O O . SER A 1 88 ? -25.542 1.478 21.082 1.00 61.50 88 SER A O 1
ATOM 735 N N . ASP A 1 89 ? -27.782 1.589 21.010 1.00 64.88 89 ASP A N 1
ATOM 736 C CA . ASP A 1 89 ? -27.919 2.838 21.775 1.00 64.88 89 ASP A CA 1
ATOM 737 C C . ASP A 1 89 ? -27.485 2.709 23.249 1.00 64.88 89 ASP A C 1
ATOM 739 O O . ASP A 1 89 ? -27.031 3.677 23.867 1.00 64.88 89 ASP A O 1
ATOM 743 N N . GLU A 1 90 ? -27.578 1.512 23.834 1.00 70.00 90 GLU A N 1
ATOM 744 C CA . GLU A 1 90 ? -27.190 1.283 25.230 1.00 70.00 90 GLU A CA 1
ATOM 745 C C . GLU A 1 90 ? -25.675 1.135 25.411 1.00 70.00 90 GLU A C 1
ATOM 747 O O . GLU A 1 90 ? -25.165 1.237 26.528 1.00 70.00 90 GLU A O 1
ATOM 752 N N . ILE A 1 91 ? -24.929 0.956 24.317 1.00 69.94 91 ILE A N 1
ATOM 753 C CA . ILE A 1 91 ? -23.469 0.828 24.344 1.00 69.94 91 ILE A CA 1
ATOM 754 C C . ILE A 1 91 ? -22.823 2.105 24.889 1.00 69.94 91 ILE A C 1
ATOM 756 O O . ILE A 1 91 ? -21.869 2.023 25.659 1.00 69.94 91 ILE A O 1
ATOM 760 N N . LEU A 1 92 ? -23.369 3.282 24.572 1.00 67.06 92 LEU A N 1
ATOM 761 C CA . LEU A 1 92 ? -22.867 4.552 25.105 1.00 67.06 92 LEU A CA 1
ATOM 762 C C . LEU A 1 92 ? -23.097 4.671 26.614 1.00 67.06 92 LEU A C 1
ATOM 764 O O . LEU A 1 92 ? -22.192 5.059 27.346 1.00 67.06 92 LEU A O 1
ATOM 768 N N . GLN A 1 93 ? -24.262 4.239 27.101 1.00 72.56 93 GLN A N 1
ATOM 769 C CA . GLN A 1 93 ? -24.560 4.218 28.537 1.00 72.56 93 GLN A CA 1
ATOM 770 C C . GLN A 1 93 ? -23.679 3.206 29.284 1.00 72.56 93 GLN A C 1
ATOM 772 O O . GLN A 1 93 ? -23.262 3.446 30.419 1.00 72.56 93 GLN A O 1
ATOM 777 N N . LEU A 1 94 ? -23.363 2.076 28.645 1.00 69.44 94 LEU A N 1
ATOM 778 C CA . LEU A 1 94 ? -22.418 1.080 29.153 1.00 69.44 94 LEU A CA 1
ATOM 779 C C . LEU A 1 94 ? -20.987 1.628 29.212 1.00 69.44 94 LEU A C 1
ATOM 781 O O . LEU A 1 94 ? -20.275 1.371 30.181 1.00 69.44 94 LEU A O 1
ATOM 785 N N . ILE A 1 95 ? -20.573 2.408 28.213 1.00 69.31 95 ILE A N 1
ATOM 786 C CA . ILE A 1 95 ? -19.273 3.087 28.204 1.00 69.31 95 ILE A CA 1
ATOM 787 C C . ILE A 1 95 ? -19.206 4.128 29.325 1.00 69.31 95 ILE A C 1
ATOM 789 O O . ILE A 1 95 ? -18.230 4.135 30.068 1.00 69.31 95 ILE A O 1
ATOM 793 N N . ASP A 1 96 ? -20.249 4.934 29.520 1.00 70.25 96 ASP A N 1
ATOM 794 C CA . ASP A 1 96 ? -20.278 5.940 30.588 1.00 70.25 96 ASP A CA 1
ATOM 795 C C . ASP A 1 96 ? -20.275 5.310 31.992 1.00 70.25 96 ASP A C 1
ATOM 797 O O . ASP A 1 96 ? -19.668 5.837 32.922 1.00 70.25 96 ASP A O 1
ATOM 801 N N . SER A 1 97 ? -20.942 4.166 32.167 1.00 71.19 97 SER A N 1
ATOM 802 C CA . SER A 1 97 ? -21.059 3.499 33.474 1.00 71.19 97 SER A CA 1
ATOM 803 C C . SER A 1 97 ? -19.878 2.592 33.826 1.00 71.19 97 SER A C 1
ATOM 805 O O . SER A 1 97 ? -19.609 2.371 35.009 1.00 71.19 97 SER A O 1
ATOM 807 N N . TYR A 1 98 ? -19.162 2.068 32.830 1.00 69.44 98 TYR A N 1
ATOM 808 C CA . TYR A 1 98 ? -18.126 1.055 33.039 1.00 69.44 98 TYR A CA 1
ATOM 809 C C . TYR A 1 98 ? -16.833 1.297 32.235 1.00 69.44 98 TYR A C 1
ATOM 811 O O . TYR A 1 98 ? -15.970 0.414 32.171 1.00 69.44 98 TYR A O 1
ATOM 819 N N . GLY A 1 99 ? -16.646 2.482 31.646 1.00 61.53 99 GLY A N 1
ATOM 820 C CA . GLY A 1 99 ? -15.447 2.857 30.884 1.00 61.53 99 GLY A CA 1
ATOM 821 C C . GLY A 1 99 ? -14.141 2.753 31.682 1.00 61.53 99 GLY A C 1
ATOM 822 O O . GLY A 1 99 ? -13.087 2.425 31.123 1.00 61.53 99 GLY A O 1
ATOM 823 N N . ASP A 1 100 ? -14.215 2.916 33.004 1.00 64.12 100 ASP A N 1
ATOM 824 C CA . ASP A 1 100 ? -13.087 2.749 33.930 1.00 64.12 100 ASP A CA 1
ATOM 825 C C . ASP A 1 100 ? -12.680 1.285 34.153 1.00 64.12 100 ASP A C 1
ATOM 827 O O . ASP A 1 100 ? -11.530 1.006 34.489 1.00 64.12 100 ASP A O 1
ATOM 831 N N . ILE A 1 101 ? -13.596 0.338 33.923 1.00 67.81 101 ILE A N 1
ATOM 832 C CA . ILE A 1 101 ? -13.377 -1.107 34.125 1.00 67.81 101 ILE A CA 1
ATOM 833 C C . ILE A 1 101 ? -12.774 -1.765 32.866 1.00 67.81 101 ILE A C 1
ATOM 835 O O . ILE A 1 101 ? -12.486 -2.958 32.857 1.00 67.81 101 ILE A O 1
ATOM 839 N N . GLY A 1 102 ? -12.535 -0.992 31.801 1.00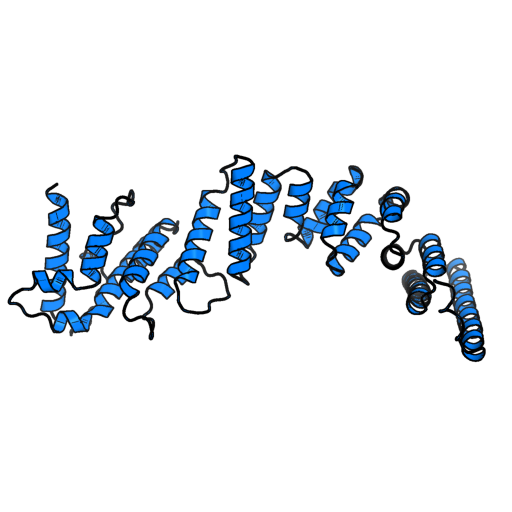 67.50 102 GLY A N 1
ATOM 840 C CA . GLY A 1 102 ? -11.930 -1.492 30.563 1.00 67.50 102 GLY A CA 1
ATOM 841 C C . GLY A 1 102 ? -12.932 -2.034 29.541 1.00 67.50 102 GLY A C 1
ATOM 842 O O . GLY A 1 102 ? -12.525 -2.706 28.601 1.00 67.50 102 GLY A O 1
ATOM 843 N N . ILE A 1 103 ? -14.229 -1.708 29.663 1.00 69.50 103 ILE A N 1
ATOM 844 C CA . ILE A 1 103 ? -15.250 -2.091 28.665 1.00 69.50 103 ILE A CA 1
ATOM 845 C C . ILE A 1 103 ? -14.877 -1.629 27.253 1.00 69.50 103 ILE A C 1
ATOM 847 O O . ILE A 1 103 ? -15.136 -2.342 26.289 1.00 69.50 103 ILE A O 1
ATOM 851 N N . CYS A 1 104 ? -14.260 -0.453 27.122 1.00 67.06 104 CYS A N 1
ATOM 852 C CA . CYS A 1 104 ? -13.889 0.095 25.820 1.00 67.06 104 CYS A CA 1
ATOM 853 C C . CYS A 1 104 ? -12.976 -0.860 25.036 1.00 67.06 104 CYS A C 1
ATOM 855 O O . CYS A 1 104 ? -13.226 -1.100 23.862 1.00 67.06 104 CYS A O 1
ATOM 857 N N . GLU A 1 105 ? -11.969 -1.445 25.689 1.00 71.31 105 GLU A N 1
ATOM 858 C CA . GLU A 1 105 ? -11.012 -2.361 25.050 1.00 71.31 105 GLU A CA 1
ATOM 859 C C . GLU A 1 105 ? -11.716 -3.633 24.558 1.00 71.31 105 GLU A C 1
ATOM 861 O O . GLU A 1 105 ? -11.531 -4.039 23.416 1.00 71.31 105 GLU A O 1
ATOM 866 N N . GLU A 1 106 ? -12.620 -4.188 25.367 1.00 71.44 106 GLU A N 1
ATOM 867 C CA . GLU A 1 106 ? -13.393 -5.385 25.012 1.00 71.44 106 GLU A CA 1
ATOM 868 C C . GLU A 1 106 ? -14.427 -5.123 23.903 1.00 71.44 106 GLU A C 1
ATOM 870 O O . GLU A 1 106 ? -14.654 -5.982 23.049 1.00 71.44 106 GLU A O 1
ATOM 875 N N . ILE A 1 107 ? -15.032 -3.927 23.866 1.00 71.75 107 ILE A N 1
ATOM 876 C CA . ILE A 1 107 ? -15.886 -3.502 22.746 1.00 71.75 107 ILE A CA 1
ATOM 877 C C . ILE A 1 107 ? -15.066 -3.428 21.463 1.00 71.75 107 ILE A C 1
ATOM 879 O O . ILE A 1 107 ? -15.509 -3.930 20.429 1.00 71.75 107 ILE A O 1
ATOM 883 N N . PHE A 1 108 ? -13.888 -2.806 21.518 1.00 70.19 108 PHE A N 1
ATOM 884 C CA . PHE A 1 108 ? -13.033 -2.661 20.346 1.00 70.19 108 PHE A CA 1
ATOM 885 C C . PHE A 1 108 ? -12.566 -4.026 19.849 1.00 70.19 108 PHE A C 1
ATOM 887 O O . PHE A 1 108 ? -12.761 -4.321 18.673 1.00 70.19 108 PHE A O 1
ATOM 894 N N . ASP A 1 109 ? -12.079 -4.898 20.730 1.00 74.75 109 ASP A N 1
ATOM 895 C CA . ASP A 1 109 ? -11.676 -6.260 20.376 1.00 74.75 109 ASP A CA 1
ATOM 896 C C . ASP A 1 109 ? -12.832 -7.055 19.756 1.00 74.75 109 ASP A C 1
ATOM 898 O O . ASP A 1 109 ? -12.658 -7.739 18.745 1.00 74.75 109 ASP A O 1
ATOM 902 N N . TYR A 1 110 ? -14.042 -6.953 20.309 1.00 73.69 110 TYR A N 1
ATOM 903 C CA . TYR A 1 110 ? -15.214 -7.631 19.758 1.00 73.69 110 TYR A CA 1
ATOM 904 C C . TYR A 1 110 ? -15.612 -7.093 18.374 1.00 73.69 110 TYR A C 1
ATOM 906 O O . TYR A 1 110 ? -15.836 -7.877 17.446 1.00 73.69 110 TYR A O 1
ATOM 914 N N . LEU A 1 111 ? -15.663 -5.768 18.210 1.00 72.56 111 LEU A N 1
ATOM 915 C CA . LEU A 1 111 ? -15.981 -5.106 16.940 1.00 72.56 111 LEU A CA 1
ATOM 916 C C . LEU A 1 111 ? -14.963 -5.438 15.847 1.00 72.56 111 LEU A C 1
ATOM 918 O O . LEU A 1 111 ? -15.338 -5.707 14.702 1.00 72.56 111 LEU A O 1
ATOM 922 N N . LEU A 1 112 ? -13.682 -5.459 16.211 1.00 72.88 112 LEU A N 1
ATOM 923 C CA . LEU A 1 112 ? -12.579 -5.799 15.322 1.00 72.88 112 LEU A CA 1
ATOM 924 C C . LEU A 1 112 ? -12.635 -7.274 14.907 1.00 72.88 112 LEU A C 1
ATOM 926 O O . LEU A 1 112 ? -12.547 -7.571 13.715 1.00 72.88 112 LEU A O 1
ATOM 930 N N . ASN A 1 113 ? -12.888 -8.186 15.852 1.00 77.69 113 ASN A N 1
ATOM 931 C CA . ASN A 1 113 ? -13.019 -9.621 15.579 1.00 77.69 113 ASN A CA 1
ATOM 932 C C . ASN A 1 113 ? -14.237 -9.956 14.706 1.00 77.69 113 ASN A C 1
ATOM 934 O O . ASN A 1 113 ? -14.155 -10.838 13.850 1.00 77.69 113 ASN A O 1
ATOM 938 N N . LYS A 1 114 ? -15.363 -9.253 14.887 1.00 73.94 114 LYS A N 1
ATOM 939 C CA . LYS A 1 114 ? -16.560 -9.427 14.045 1.00 73.94 114 LYS A CA 1
ATOM 940 C C . LYS A 1 114 ? -16.506 -8.659 12.721 1.00 73.94 114 LYS A C 1
ATOM 942 O O . LYS A 1 114 ? -17.387 -8.840 11.885 1.00 73.94 114 LYS A O 1
ATOM 947 N N . GLY A 1 115 ? -15.486 -7.827 12.500 1.00 65.38 115 GLY A N 1
ATOM 948 C CA . GLY A 1 115 ? -15.339 -7.038 11.275 1.00 65.38 115 GLY A CA 1
ATOM 949 C C . GLY A 1 115 ? -16.364 -5.906 11.132 1.00 65.38 115 GLY A C 1
ATOM 950 O O . GLY A 1 115 ? -16.544 -5.388 10.028 1.00 65.38 115 GLY A O 1
ATOM 951 N N . MET A 1 116 ? -17.012 -5.492 12.225 1.00 69.50 116 MET A N 1
ATOM 952 C CA . MET A 1 116 ? -18.034 -4.437 12.252 1.00 69.50 116 MET A CA 1
ATOM 953 C C . MET A 1 116 ? -17.373 -3.051 12.285 1.00 69.50 116 MET A C 1
ATOM 955 O O . MET A 1 116 ? -17.441 -2.292 13.248 1.00 69.50 116 MET A O 1
ATOM 959 N N . LYS A 1 117 ? -16.666 -2.733 11.195 1.00 69.69 117 LYS A N 1
ATOM 960 C CA . LYS A 1 117 ? -15.846 -1.518 11.054 1.00 69.69 117 LYS A CA 1
ATOM 961 C C . LYS A 1 117 ? -16.679 -0.238 10.993 1.00 69.69 117 LYS A C 1
ATOM 963 O O . LYS A 1 117 ? -16.218 0.799 11.451 1.00 69.69 117 LYS A O 1
ATOM 968 N N . ALA A 1 118 ? -17.882 -0.306 10.424 1.00 65.19 118 ALA A N 1
ATOM 969 C CA . ALA A 1 118 ? -18.792 0.835 10.354 1.00 65.19 118 ALA A CA 1
ATOM 970 C C . ALA A 1 118 ? -19.287 1.236 11.750 1.00 65.19 118 ALA A C 1
ATOM 972 O O . ALA A 1 118 ? -19.243 2.413 12.100 1.00 65.19 118 ALA A O 1
ATOM 973 N N . ASP A 1 119 ? -19.653 0.252 12.570 1.00 66.94 119 ASP A N 1
ATOM 974 C CA . ASP A 1 119 ? -20.143 0.486 13.929 1.00 66.94 119 ASP A CA 1
ATOM 975 C C . ASP A 1 119 ? -19.035 1.011 14.839 1.00 66.94 119 ASP A C 1
ATOM 977 O O . ASP A 1 119 ? -19.280 1.904 15.642 1.00 66.94 119 ASP A O 1
ATOM 981 N N . LEU A 1 120 ? -17.790 0.562 14.641 1.00 68.50 120 LEU A N 1
ATOM 982 C CA . LEU A 1 120 ? -16.630 1.133 15.327 1.00 68.50 120 LEU A CA 1
ATOM 983 C C . LEU A 1 120 ? -16.431 2.615 14.988 1.00 68.50 120 LEU A C 1
ATOM 985 O O . LEU A 1 120 ? -16.146 3.405 15.883 1.00 68.50 120 LEU A O 1
ATOM 989 N N . LEU A 1 121 ? -16.597 3.006 13.721 1.00 67.50 121 LEU A N 1
ATOM 990 C CA . LEU A 1 121 ? -16.468 4.405 13.297 1.00 67.50 121 LEU A CA 1
ATOM 991 C C . LEU A 1 121 ? -17.625 5.273 13.808 1.00 67.50 121 LEU A C 1
ATOM 993 O O . LEU A 1 121 ? -17.401 6.405 14.229 1.00 67.50 121 LEU A O 1
ATOM 997 N N . ASN A 1 122 ? -18.846 4.739 13.828 1.00 69.25 122 ASN A N 1
ATOM 998 C CA . ASN A 1 122 ? -19.991 5.429 14.421 1.00 69.25 122 ASN A CA 1
ATOM 999 C C . ASN A 1 122 ? -19.795 5.611 15.931 1.00 69.25 122 ASN A C 1
ATOM 1001 O O . ASN A 1 122 ? -19.965 6.714 16.449 1.00 69.25 122 ASN A O 1
ATOM 1005 N N . LEU A 1 123 ? -19.341 4.559 16.618 1.00 66.50 123 LEU A N 1
ATOM 1006 C CA . LEU A 1 123 ? -19.050 4.595 18.045 1.00 66.50 123 LEU A CA 1
ATOM 1007 C C . LEU A 1 123 ? -17.930 5.595 18.356 1.00 66.50 123 LEU A C 1
ATOM 1009 O O . LEU A 1 123 ? -18.055 6.388 19.287 1.00 66.50 123 LEU A O 1
ATOM 1013 N N . ALA A 1 124 ? -16.869 5.603 17.545 1.00 62.44 124 ALA A N 1
ATOM 1014 C CA . ALA A 1 124 ? -15.744 6.536 17.615 1.00 62.44 124 ALA A CA 1
ATOM 1015 C C . ALA A 1 124 ? -16.166 8.010 17.558 1.00 62.44 124 ALA A C 1
ATOM 1017 O O . ALA A 1 124 ? -15.598 8.842 18.270 1.00 62.44 124 ALA A O 1
ATOM 1018 N N . LEU A 1 125 ? -17.168 8.334 16.740 1.00 61.41 125 LEU A N 1
ATOM 1019 C CA . LEU A 1 125 ? -17.714 9.687 16.633 1.00 61.41 125 LEU A CA 1
ATOM 1020 C C . LEU A 1 125 ? -18.518 10.086 17.880 1.00 61.41 125 LEU A C 1
ATOM 1022 O O . LEU A 1 125 ? -18.490 11.251 18.275 1.00 61.41 125 LEU A O 1
ATOM 1026 N N . SER A 1 126 ? -19.196 9.127 18.515 1.00 60.66 126 SER A N 1
ATOM 1027 C CA . SER A 1 126 ? -20.008 9.328 19.726 1.00 60.66 126 SER A CA 1
ATOM 1028 C C . SER A 1 126 ? -19.258 9.154 21.057 1.00 60.66 126 SER A C 1
ATOM 1030 O O . SER A 1 126 ? -19.820 9.426 22.114 1.00 60.66 126 SER A O 1
ATOM 1032 N N . LEU A 1 127 ? -18.000 8.704 21.028 1.00 65.12 127 LEU A N 1
ATOM 1033 C CA . LEU A 1 127 ? -17.210 8.377 22.219 1.00 65.12 127 LEU A CA 1
ATOM 1034 C C . LEU A 1 127 ? -16.746 9.638 22.989 1.00 65.12 127 LEU A C 1
ATOM 1036 O O . LEU A 1 127 ? -16.221 10.579 22.374 1.00 65.12 127 LEU A O 1
ATOM 1040 N N . PRO A 1 128 ? -16.837 9.646 24.338 1.00 62.47 128 PRO A N 1
ATOM 1041 C CA . PRO A 1 128 ? -16.244 10.685 25.181 1.00 62.47 128 PRO A CA 1
ATOM 1042 C C . PRO A 1 128 ? -14.728 10.831 24.972 1.00 62.47 128 PRO A C 1
ATOM 1044 O O . PRO A 1 128 ? -14.012 9.856 24.730 1.00 62.47 128 PRO A O 1
ATOM 1047 N N . VAL A 1 129 ? -14.214 12.062 25.107 1.00 62.69 129 VAL A N 1
ATOM 1048 C CA . VAL A 1 129 ? -12.805 12.429 24.826 1.00 62.69 129 VAL A CA 1
ATOM 1049 C C . VAL A 1 129 ? -11.797 11.593 25.631 1.00 62.69 129 VAL A C 1
ATOM 1051 O O . VAL A 1 129 ? -10.699 11.323 25.154 1.00 62.69 129 VAL A O 1
ATOM 1054 N N . GLU A 1 130 ? -12.181 11.125 26.817 1.00 64.06 130 GLU A N 1
ATOM 1055 C CA . GLU A 1 130 ? -11.329 10.350 27.729 1.00 64.06 130 GLU A CA 1
ATOM 1056 C C . GLU A 1 130 ? -11.019 8.929 27.230 1.00 64.06 130 GLU A C 1
ATOM 1058 O O . GLU A 1 130 ? -9.995 8.343 27.589 1.00 64.06 130 GLU A O 1
ATOM 1063 N N . HIS A 1 131 ? -11.873 8.369 26.370 1.00 65.31 131 HIS A N 1
ATOM 1064 C CA . HIS A 1 131 ? -11.739 6.999 25.868 1.00 65.31 131 HIS A CA 1
ATOM 1065 C C . HIS A 1 131 ? -11.177 6.924 24.440 1.00 65.31 131 HIS A C 1
ATOM 1067 O O . HIS A 1 131 ? -10.674 5.875 24.034 1.00 65.31 131 HIS A O 1
ATOM 1073 N N . LYS A 1 132 ? -11.138 8.054 23.721 1.00 67.62 132 LYS A N 1
ATOM 1074 C CA . LYS A 1 132 ? -10.467 8.200 22.417 1.00 67.62 132 LYS A CA 1
ATOM 1075 C C . LYS A 1 132 ? -8.995 7.751 22.398 1.00 67.62 132 LYS A C 1
ATOM 1077 O O . LYS A 1 132 ? -8.645 6.974 21.513 1.00 67.62 132 LYS A O 1
ATOM 1082 N N . PRO A 1 133 ? -8.126 8.118 23.363 1.00 67.44 133 PRO A N 1
ATOM 1083 C CA . PRO A 1 133 ? -6.726 7.679 23.328 1.00 67.44 133 PRO A CA 1
ATOM 1084 C C . PRO A 1 133 ? -6.553 6.172 23.586 1.00 67.44 133 PRO A C 1
ATOM 1086 O O . PRO A 1 133 ? -5.551 5.588 23.170 1.00 67.44 133 PRO A O 1
ATOM 1089 N N . LYS A 1 134 ? -7.512 5.524 24.268 1.00 68.56 134 LYS A N 1
ATOM 1090 C CA . LYS A 1 134 ? -7.507 4.062 24.453 1.00 68.56 134 LYS A CA 1
ATOM 1091 C C . LYS A 1 134 ? -7.838 3.356 23.136 1.00 68.56 134 LYS A C 1
ATOM 1093 O O . LYS A 1 134 ? -7.131 2.430 22.757 1.00 68.56 134 LYS A O 1
ATOM 1098 N N . LEU A 1 135 ? -8.835 3.865 22.405 1.00 68.38 135 LEU A N 1
ATOM 1099 C CA . LEU A 1 135 ? -9.179 3.389 21.064 1.00 68.38 135 LEU A CA 1
ATOM 1100 C C . LEU A 1 135 ? -8.006 3.531 20.087 1.00 68.38 135 LEU A C 1
ATOM 1102 O O . LEU A 1 135 ? -7.696 2.596 19.355 1.00 68.38 135 LEU A O 1
ATOM 1106 N N . GLU A 1 136 ? -7.327 4.680 20.093 1.00 70.12 136 GLU A N 1
ATOM 1107 C CA . GLU A 1 136 ? -6.175 4.909 19.218 1.00 70.12 136 GLU A CA 1
ATOM 1108 C C . GLU A 1 136 ? -5.062 3.887 19.447 1.00 70.12 136 GLU A C 1
ATOM 1110 O O . GLU A 1 136 ? -4.538 3.352 18.474 1.00 70.12 136 GLU A O 1
ATOM 1115 N N . ARG A 1 137 ? -4.736 3.569 20.708 1.00 70.56 137 ARG A N 1
ATOM 1116 C CA . ARG A 1 137 ? -3.752 2.523 21.032 1.00 70.56 137 ARG A CA 1
ATOM 1117 C C . ARG A 1 137 ? -4.172 1.156 20.501 1.00 70.56 137 ARG A C 1
ATOM 1119 O O . ARG A 1 137 ? -3.388 0.533 19.793 1.00 70.56 137 ARG A O 1
ATOM 1126 N N . SER A 1 138 ? -5.404 0.726 20.773 1.00 67.50 138 SER A N 1
ATOM 1127 C CA . SER A 1 138 ? -5.908 -0.570 20.295 1.00 67.50 138 SER A CA 1
ATOM 1128 C C . SER A 1 138 ? -5.910 -0.668 18.763 1.00 67.50 138 SER A C 1
ATOM 1130 O O . SER A 1 138 ? -5.587 -1.713 18.200 1.00 67.50 138 SER A O 1
ATOM 1132 N N . LEU A 1 139 ? -6.222 0.428 18.064 1.00 68.06 139 LEU A N 1
ATOM 1133 C CA . LEU A 1 139 ? -6.197 0.471 16.600 1.00 68.06 139 LEU A CA 1
ATOM 1134 C C . LEU A 1 139 ? -4.773 0.503 16.026 1.00 68.06 139 LEU A C 1
ATOM 1136 O O . LEU A 1 139 ? -4.524 -0.127 14.997 1.00 68.06 139 LEU A O 1
ATOM 1140 N N . LEU A 1 140 ? -3.842 1.209 16.673 1.00 68.31 140 LEU A N 1
ATOM 1141 C CA . LEU A 1 140 ? -2.431 1.268 16.273 1.00 68.31 140 LEU A CA 1
ATOM 1142 C C . LEU A 1 140 ? -1.726 -0.087 16.425 1.00 68.31 140 LEU A C 1
ATOM 1144 O O . LEU A 1 140 ? -0.928 -0.442 15.558 1.00 68.31 140 LEU A O 1
ATOM 1148 N N . ASP A 1 141 ? -2.041 -0.844 17.478 1.00 68.69 141 ASP A N 1
ATOM 1149 C CA . ASP A 1 141 ? -1.354 -2.101 17.798 1.00 68.69 141 ASP A CA 1
ATOM 1150 C C . ASP A 1 141 ? -1.768 -3.277 16.891 1.00 68.69 141 ASP A C 1
ATOM 1152 O O . ASP A 1 141 ? -0.976 -4.200 16.691 1.00 68.69 141 ASP A O 1
ATOM 1156 N N . GLY A 1 142 ? -2.974 -3.253 16.305 1.00 66.12 142 GLY A N 1
ATOM 1157 C CA . GLY A 1 142 ? -3.497 -4.392 15.531 1.00 66.12 142 GLY A CA 1
ATOM 1158 C C . GLY A 1 142 ? -4.162 -4.076 14.188 1.00 66.12 142 GLY A C 1
ATOM 1159 O O . GLY A 1 142 ? -4.191 -4.940 13.311 1.00 66.12 142 GLY A O 1
ATOM 1160 N N . HIS A 1 143 ? -4.680 -2.860 13.984 1.00 71.50 143 HIS A N 1
ATOM 1161 C CA . HIS A 1 143 ? -5.645 -2.570 12.912 1.00 71.50 143 HIS A CA 1
ATOM 1162 C C . HIS A 1 143 ? -5.375 -1.244 12.193 1.00 71.50 143 HIS A C 1
ATOM 1164 O O . HIS A 1 143 ? -6.235 -0.365 12.058 1.00 71.50 143 HIS A O 1
ATOM 1170 N N . LEU A 1 144 ? -4.165 -1.136 11.635 1.00 72.12 144 LEU A N 1
ATOM 1171 C CA . LEU A 1 144 ? -3.758 -0.027 10.761 1.00 72.12 144 LEU A CA 1
ATOM 1172 C C . LEU A 1 144 ? -4.702 0.173 9.557 1.00 72.12 144 LEU A C 1
ATOM 1174 O O . LEU A 1 144 ? -4.776 1.267 8.999 1.00 72.12 144 LEU A O 1
ATOM 1178 N N . ASP A 1 145 ? -5.451 -0.863 9.170 1.00 75.75 145 ASP A N 1
ATOM 1179 C CA . ASP A 1 145 ? -6.425 -0.837 8.080 1.00 75.75 145 ASP A CA 1
ATOM 1180 C C . ASP A 1 145 ? -7.687 -0.019 8.387 1.00 75.75 145 ASP A C 1
ATOM 1182 O O . ASP A 1 145 ? -8.353 0.431 7.452 1.00 75.75 145 ASP A O 1
ATOM 1186 N N . VAL A 1 146 ? -8.000 0.191 9.669 1.00 77.44 146 VAL A N 1
ATOM 1187 C CA . VAL A 1 146 ? -9.153 0.976 10.145 1.00 77.44 146 VAL A CA 1
ATOM 1188 C C . VAL A 1 146 ? -8.712 2.301 10.773 1.00 77.44 146 VAL A C 1
ATOM 1190 O O . VAL A 1 146 ? -9.463 3.274 10.751 1.00 77.44 146 VAL A O 1
ATOM 1193 N N . PHE A 1 147 ? -7.474 2.389 11.264 1.00 80.94 147 PHE A N 1
ATOM 1194 C CA . PHE A 1 147 ? -6.965 3.581 11.945 1.00 80.94 147 PHE A CA 1
ATOM 1195 C C . PHE A 1 147 ? -7.022 4.862 11.089 1.00 80.94 147 PHE A C 1
ATOM 1197 O O . PHE A 1 147 ? -7.415 5.924 11.573 1.00 80.94 147 PHE A O 1
ATOM 1204 N N . TRP A 1 148 ? -6.704 4.779 9.793 1.00 84.44 148 TRP A N 1
ATOM 1205 C CA . TRP A 1 148 ? -6.784 5.945 8.903 1.00 84.44 148 TRP A CA 1
ATOM 1206 C C . TRP A 1 148 ? -8.228 6.432 8.685 1.00 84.44 148 TRP A C 1
ATOM 1208 O O . TRP A 1 148 ? -8.444 7.634 8.543 1.00 84.44 148 TRP A O 1
ATOM 1218 N N . LEU A 1 149 ? -9.219 5.529 8.701 1.00 82.69 149 LEU A N 1
ATOM 1219 C CA . LEU A 1 149 ? -10.641 5.887 8.614 1.00 82.69 149 LEU A CA 1
ATOM 1220 C C . LEU A 1 149 ? -11.101 6.608 9.879 1.00 82.69 149 LEU A C 1
ATOM 1222 O O . LEU A 1 149 ? -11.810 7.608 9.786 1.00 82.69 149 LEU A O 1
ATOM 1226 N N . TYR A 1 150 ? -10.651 6.138 11.045 1.00 81.06 150 TYR A N 1
ATOM 1227 C CA . TYR A 1 150 ? -10.905 6.805 12.318 1.00 81.06 150 TYR A CA 1
ATOM 1228 C C . TYR A 1 150 ? -10.367 8.243 12.296 1.00 81.06 150 TYR A C 1
ATOM 1230 O O . TYR A 1 150 ? -11.119 9.190 12.528 1.00 81.06 150 TYR A O 1
ATOM 1238 N N . LYS A 1 151 ? -9.108 8.436 11.889 1.00 81.06 151 LYS A N 1
ATOM 1239 C CA . LYS A 1 151 ? -8.507 9.776 11.790 1.00 81.06 151 LYS A CA 1
ATOM 1240 C C . LYS A 1 151 ? -9.170 10.681 10.754 1.00 81.06 151 LYS A C 1
ATOM 1242 O O . LYS A 1 151 ? -9.266 11.890 10.962 1.00 81.06 151 LYS A O 1
ATOM 1247 N N . LEU A 1 152 ? -9.678 10.107 9.665 1.00 83.06 152 LEU A N 1
ATOM 1248 C CA . LEU A 1 152 ? -10.472 10.851 8.692 1.00 83.06 152 LEU A CA 1
ATOM 1249 C C . LEU A 1 152 ? -11.810 11.306 9.295 1.00 83.06 152 LEU A C 1
ATOM 1251 O O . LEU A 1 152 ? -12.201 12.453 9.094 1.00 83.06 152 LEU A O 1
ATOM 1255 N N . SER A 1 153 ? -12.475 10.443 10.071 1.00 80.00 153 SER A N 1
ATOM 1256 C CA . SER A 1 153 ? -13.734 10.771 10.755 1.00 80.00 153 SER A CA 1
ATOM 1257 C C . SER A 1 153 ? -13.567 11.846 11.839 1.00 80.00 153 SER A C 1
ATOM 1259 O O . SER A 1 153 ? -14.461 12.661 12.042 1.00 80.00 153 SER A O 1
ATOM 1261 N N . GLU A 1 154 ? -12.390 11.917 12.468 1.00 80.62 154 GLU A N 1
ATOM 1262 C CA . GLU A 1 154 ? -12.025 12.956 13.441 1.00 80.62 154 GLU A CA 1
ATOM 1263 C C . GLU A 1 154 ? -11.700 14.316 12.782 1.00 80.62 154 GLU A C 1
ATOM 1265 O O . GLU A 1 154 ? -11.521 15.323 13.466 1.00 80.62 154 GLU A O 1
ATOM 1270 N N . GLY A 1 155 ? -11.631 14.378 11.448 1.00 80.44 155 GLY A N 1
ATOM 1271 C CA . GLY A 1 155 ? -11.268 15.595 10.720 1.00 80.44 155 GLY A CA 1
ATOM 1272 C C . GLY A 1 155 ? -9.763 15.883 10.715 1.00 80.44 155 GLY A C 1
ATOM 1273 O O . GLY A 1 155 ? -9.360 17.026 10.505 1.00 80.44 155 GLY A O 1
ATOM 1274 N N . GLN A 1 156 ? -8.920 14.863 10.919 1.00 86.12 156 GLN A N 1
ATOM 1275 C CA . GLN A 1 156 ? -7.455 14.957 10.883 1.00 86.12 156 GLN A CA 1
ATOM 1276 C C . GLN A 1 156 ? -6.887 14.260 9.630 1.00 86.12 156 GLN A C 1
ATOM 1278 O O . GLN A 1 156 ? -6.260 13.197 9.716 1.00 86.12 156 GLN A O 1
ATOM 1283 N N . PRO A 1 157 ? -7.056 14.844 8.427 1.00 84.69 157 PRO A N 1
ATOM 1284 C CA . PRO A 1 157 ? -6.713 14.171 7.174 1.00 84.69 157 PRO A CA 1
ATOM 1285 C C . PRO A 1 157 ? -5.204 13.936 7.006 1.00 84.69 157 PRO A C 1
ATOM 1287 O O . PRO A 1 157 ? -4.797 12.967 6.367 1.00 84.69 157 PRO A O 1
ATOM 1290 N N . LYS A 1 158 ? -4.357 14.775 7.619 1.00 86.25 158 LYS A N 1
ATOM 1291 C CA . LYS A 1 158 ? -2.894 14.621 7.576 1.00 86.25 158 LYS A CA 1
ATOM 1292 C C . LYS A 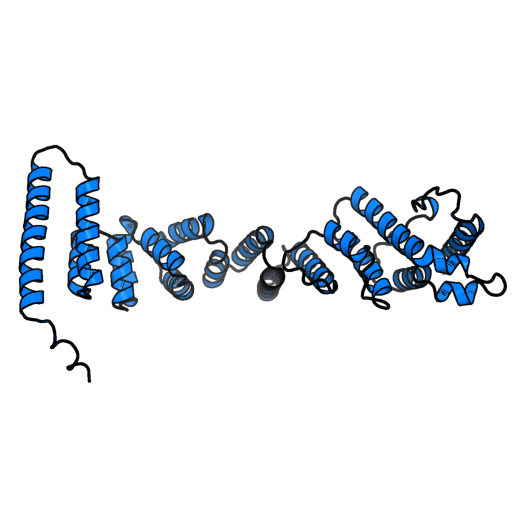1 158 ? -2.426 13.357 8.303 1.00 86.25 158 LYS A C 1
ATOM 1294 O O . LYS A 1 158 ? -1.591 12.614 7.785 1.00 86.25 158 LYS A O 1
ATOM 1299 N N . GLU A 1 159 ? -2.974 13.093 9.487 1.00 84.38 159 GLU A N 1
ATOM 1300 C CA . GLU A 1 159 ? -2.657 11.885 10.260 1.00 84.38 159 GLU A CA 1
ATOM 1301 C C . GLU A 1 159 ? -3.246 10.633 9.609 1.00 84.38 159 GLU A C 1
ATOM 1303 O O . GLU A 1 159 ? -2.590 9.588 9.576 1.00 84.38 159 GLU A O 1
ATOM 1308 N N . ALA A 1 160 ? -4.438 10.758 9.016 1.00 85.38 160 ALA A N 1
ATOM 1309 C CA . ALA A 1 160 ? -5.054 9.697 8.232 1.00 85.38 160 ALA A CA 1
ATOM 1310 C C . ALA A 1 160 ? -4.159 9.273 7.058 1.00 85.38 160 ALA A C 1
ATOM 1312 O O . ALA A 1 160 ? -3.868 8.086 6.917 1.00 85.38 160 ALA A O 1
ATOM 1313 N N . VAL A 1 161 ? -3.649 10.223 6.263 1.00 86.50 161 VAL A N 1
ATOM 1314 C CA . VAL A 1 161 ? -2.749 9.897 5.144 1.00 86.50 161 VAL A CA 1
ATOM 1315 C C . VAL A 1 161 ? -1.434 9.308 5.630 1.00 86.50 161 VAL A C 1
ATOM 1317 O O . VAL A 1 161 ? -1.017 8.28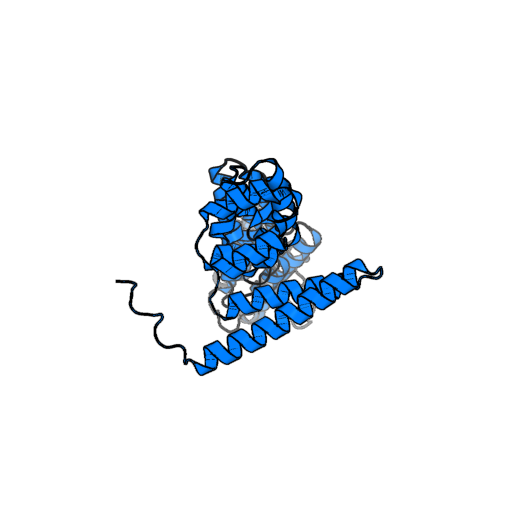7 5.097 1.00 86.50 161 VAL A O 1
ATOM 1320 N N . LYS A 1 162 ? -0.810 9.860 6.677 1.00 88.25 162 LYS A N 1
ATOM 1321 C CA . LYS A 1 162 ? 0.426 9.288 7.240 1.00 88.25 162 LYS A CA 1
ATOM 1322 C C . LYS A 1 162 ? 0.242 7.821 7.646 1.00 88.25 162 LYS A C 1
ATOM 1324 O O . LYS A 1 162 ? 1.101 6.975 7.384 1.00 88.25 162 LYS A O 1
ATOM 1329 N N . SER A 1 163 ? -0.891 7.519 8.266 1.00 85.69 163 SER A N 1
ATOM 1330 C CA . SER A 1 163 ? -1.247 6.168 8.697 1.00 85.69 163 SER A CA 1
ATOM 1331 C C . SER A 1 163 ? -1.530 5.243 7.518 1.00 85.69 163 SER A C 1
ATOM 1333 O O . SER A 1 163 ? -1.018 4.127 7.478 1.00 85.69 163 SER A O 1
ATOM 1335 N N . LEU A 1 164 ? -2.279 5.726 6.524 1.00 87.44 164 LEU A N 1
ATOM 1336 C CA . LEU A 1 164 ? -2.583 4.988 5.302 1.00 87.44 164 LEU A CA 1
ATOM 1337 C C . LEU A 1 164 ? -1.319 4.693 4.490 1.00 87.44 164 LEU A C 1
ATOM 1339 O O . LEU A 1 164 ? -1.157 3.578 4.014 1.00 87.44 164 LEU A O 1
ATOM 1343 N N . VAL A 1 165 ? -0.397 5.650 4.390 1.00 87.88 165 VAL A N 1
ATOM 1344 C CA . VAL A 1 165 ? 0.913 5.484 3.746 1.00 87.88 165 VAL A CA 1
ATOM 1345 C C . VAL A 1 165 ? 1.747 4.443 4.493 1.00 87.88 165 VAL A C 1
ATOM 1347 O O . VAL A 1 165 ? 2.321 3.551 3.877 1.00 87.88 165 VAL A O 1
ATOM 1350 N N . THR A 1 166 ? 1.766 4.484 5.827 1.00 88.00 166 THR A N 1
ATOM 1351 C CA . THR A 1 166 ? 2.476 3.480 6.641 1.00 88.00 166 THR A CA 1
ATOM 1352 C C . THR A 1 166 ? 1.890 2.079 6.441 1.00 88.00 166 THR A C 1
ATOM 1354 O O . THR A 1 166 ? 2.632 1.108 6.292 1.00 88.00 166 THR A O 1
ATOM 1357 N N . TYR A 1 167 ? 0.561 1.975 6.373 1.00 87.31 167 TYR A N 1
ATOM 1358 C CA . TYR A 1 167 ? -0.132 0.722 6.082 1.00 87.31 167 TYR A CA 1
ATOM 1359 C C . TYR A 1 167 ? 0.119 0.228 4.649 1.00 87.31 167 TYR A C 1
ATOM 1361 O O . TYR A 1 167 ? 0.361 -0.955 4.424 1.00 87.31 167 TYR A O 1
ATOM 136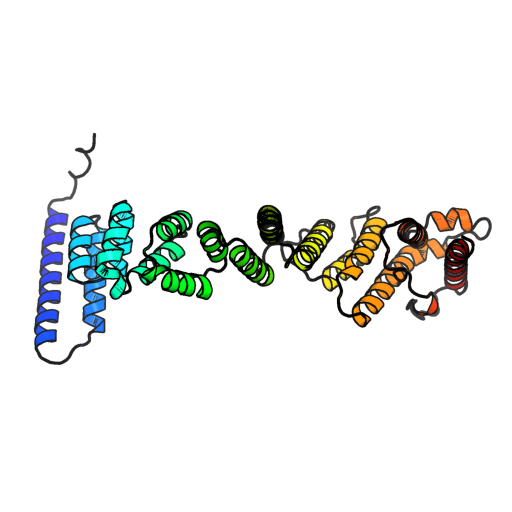9 N N . ALA A 1 168 ? 0.123 1.130 3.671 1.00 86.25 168 ALA A N 1
ATOM 1370 C CA . ALA A 1 168 ? 0.357 0.794 2.274 1.00 86.25 168 ALA A CA 1
ATOM 1371 C C . ALA A 1 168 ? 1.803 0.334 2.014 1.00 86.25 168 ALA A C 1
ATOM 1373 O O . ALA A 1 168 ? 2.021 -0.508 1.145 1.00 86.25 168 ALA A O 1
ATOM 1374 N N . LYS A 1 169 ? 2.781 0.824 2.794 1.00 85.44 169 LYS A N 1
ATOM 1375 C CA . LYS A 1 169 ? 4.174 0.337 2.767 1.00 85.44 169 LYS A CA 1
ATOM 1376 C C . LYS A 1 169 ? 4.317 -1.085 3.296 1.00 85.44 169 LYS A C 1
ATOM 1378 O O . LYS A 1 169 ? 5.061 -1.872 2.721 1.00 85.44 169 LYS A O 1
ATOM 1383 N N . SER A 1 170 ? 3.628 -1.425 4.387 1.00 83.81 170 SER A N 1
ATOM 1384 C CA . SER A 1 170 ? 3.693 -2.780 4.950 1.00 83.81 170 SER A CA 1
ATOM 1385 C C . SER A 1 170 ? 2.900 -3.796 4.121 1.00 83.81 170 SER A C 1
ATOM 1387 O O . SER A 1 170 ? 3.170 -4.998 4.173 1.00 83.81 170 SER A O 1
ATOM 1389 N N . TYR A 1 171 ? 1.943 -3.328 3.318 1.00 83.12 171 TYR A N 1
ATOM 1390 C CA . TYR A 1 171 ? 1.091 -4.180 2.506 1.00 83.12 171 TYR A CA 1
ATOM 1391 C C . TYR A 1 171 ? 1.715 -4.545 1.148 1.00 83.12 171 TYR A C 1
ATOM 1393 O O . TYR A 1 171 ? 1.741 -3.748 0.212 1.00 83.12 171 TYR A O 1
ATOM 1401 N N . THR A 1 172 ? 2.140 -5.804 1.009 1.00 80.75 172 THR A N 1
ATOM 1402 C CA . THR A 1 172 ? 2.749 -6.341 -0.229 1.00 80.75 172 THR A CA 1
ATOM 1403 C C . THR A 1 172 ? 1.927 -7.443 -0.907 1.00 80.75 172 THR A C 1
ATOM 1405 O O . THR A 1 172 ? 2.298 -7.922 -1.975 1.00 80.75 172 THR A O 1
ATOM 1408 N N . ALA A 1 173 ? 0.802 -7.855 -0.315 1.00 82.44 173 ALA A N 1
ATOM 1409 C CA . ALA A 1 173 ? 0.088 -9.066 -0.725 1.00 82.44 173 ALA A CA 1
ATOM 1410 C C . ALA A 1 173 ? -0.778 -8.916 -1.989 1.00 82.44 173 ALA A C 1
ATOM 1412 O O . ALA A 1 173 ? -0.995 -9.907 -2.678 1.00 82.44 173 ALA A O 1
ATOM 1413 N N . ASN A 1 174 ? -1.301 -7.720 -2.276 1.00 84.12 174 ASN A N 1
ATOM 1414 C CA . ASN A 1 174 ? -2.177 -7.486 -3.427 1.00 84.12 174 ASN A CA 1
ATOM 1415 C C . ASN A 1 174 ? -1.911 -6.114 -4.072 1.00 84.12 174 ASN A C 1
ATOM 1417 O O . ASN A 1 174 ? -2.013 -5.079 -3.409 1.00 84.12 174 ASN A O 1
ATOM 1421 N N . VAL A 1 175 ? -1.615 -6.108 -5.369 1.00 83.38 175 VAL A N 1
ATOM 1422 C CA . VAL A 1 175 ? -1.351 -4.888 -6.150 1.00 83.38 175 VAL A CA 1
ATOM 1423 C C . VAL A 1 175 ? -2.567 -3.976 -6.227 1.00 83.38 175 VAL A C 1
ATOM 1425 O O . VAL A 1 175 ? -2.452 -2.799 -5.898 1.00 83.38 175 VAL A O 1
ATOM 1428 N N . ASP A 1 176 ? -3.745 -4.504 -6.562 1.00 83.94 176 ASP A N 1
ATOM 1429 C CA . ASP A 1 176 ? -4.971 -3.709 -6.702 1.00 83.94 176 ASP A CA 1
ATOM 1430 C C . ASP A 1 176 ? -5.367 -3.045 -5.385 1.00 83.94 176 ASP A C 1
ATOM 1432 O O . ASP A 1 176 ? -5.819 -1.900 -5.350 1.00 83.94 176 ASP A O 1
ATOM 1436 N N . LYS A 1 177 ? -5.201 -3.763 -4.270 1.00 86.00 177 LYS A N 1
ATOM 1437 C CA . LYS A 1 177 ? -5.489 -3.196 -2.951 1.00 86.00 177 LYS A CA 1
ATOM 1438 C C . LYS A 1 177 ? -4.460 -2.122 -2.583 1.00 86.00 177 LYS A C 1
ATOM 1440 O O . LYS A 1 177 ? -4.860 -1.085 -2.059 1.00 86.00 177 LYS A O 1
ATOM 1445 N N . SER A 1 178 ? -3.177 -2.344 -2.876 1.00 85.38 178 SER A N 1
ATOM 1446 C CA . SER A 1 178 ? -2.123 -1.346 -2.655 1.00 85.38 178 SER A CA 1
ATOM 1447 C C . SER A 1 178 ? -2.385 -0.083 -3.485 1.00 85.38 178 SER A C 1
ATOM 1449 O O . SER A 1 178 ? -2.422 1.012 -2.934 1.00 85.38 178 SER A O 1
ATOM 1451 N N . GLU A 1 179 ? -2.696 -0.216 -4.776 1.00 87.00 179 GLU A N 1
ATOM 1452 C CA . GLU A 1 179 ? -3.025 0.906 -5.666 1.00 87.00 179 GLU A CA 1
ATOM 1453 C C . GLU A 1 179 ? -4.176 1.760 -5.130 1.00 87.00 179 GLU A C 1
ATOM 1455 O O . GLU A 1 179 ? -4.092 2.990 -5.088 1.00 87.00 179 GLU A O 1
ATOM 1460 N N . ARG A 1 180 ? -5.257 1.105 -4.686 1.00 89.19 180 ARG A N 1
ATOM 1461 C CA . ARG A 1 180 ? -6.403 1.794 -4.087 1.00 89.19 180 ARG A CA 1
ATOM 1462 C C . ARG A 1 180 ? -5.983 2.571 -2.848 1.00 89.19 180 ARG A C 1
ATOM 1464 O O . ARG A 1 180 ? -6.412 3.707 -2.696 1.00 89.19 180 ARG A O 1
ATOM 1471 N N . MET A 1 181 ? -5.134 2.002 -1.990 1.00 89.25 181 MET A N 1
ATOM 1472 C CA . MET A 1 181 ? -4.619 2.709 -0.811 1.00 89.25 181 MET A CA 1
ATOM 1473 C C . MET A 1 181 ? -3.827 3.955 -1.199 1.00 89.25 181 MET A C 1
ATOM 1475 O O . MET A 1 181 ? -4.092 5.025 -0.659 1.00 89.25 181 MET A O 1
ATOM 1479 N N . TRP A 1 182 ? -2.913 3.843 -2.164 1.00 89.88 182 TRP A N 1
ATOM 1480 C CA . TRP A 1 182 ? -2.101 4.970 -2.630 1.00 89.88 182 TRP A CA 1
ATOM 1481 C C . TRP A 1 182 ? -2.940 6.043 -3.330 1.00 89.88 182 TRP A C 1
ATOM 1483 O O . TRP A 1 182 ? -2.752 7.234 -3.092 1.00 89.88 182 TRP A O 1
ATOM 1493 N N . THR A 1 183 ? -3.937 5.643 -4.118 1.00 89.88 183 THR A N 1
ATOM 1494 C CA . THR A 1 183 ? -4.850 6.577 -4.789 1.00 89.88 183 THR A CA 1
ATOM 1495 C C . THR A 1 183 ? -5.752 7.286 -3.783 1.00 89.88 183 THR A C 1
ATOM 1497 O O . THR A 1 183 ? -5.920 8.500 -3.863 1.00 89.88 183 THR A O 1
ATOM 1500 N N . ILE A 1 184 ? -6.293 6.568 -2.793 1.00 90.56 184 ILE A N 1
ATOM 1501 C CA . ILE A 1 184 ? -7.068 7.174 -1.701 1.00 90.56 184 ILE A CA 1
ATOM 1502 C C . ILE A 1 184 ? -6.187 8.139 -0.900 1.00 90.56 184 ILE A C 1
ATOM 1504 O O . ILE A 1 184 ? -6.620 9.256 -0.628 1.00 90.56 184 ILE A O 1
ATOM 1508 N N . ALA A 1 185 ? -4.943 7.762 -0.587 1.00 89.31 185 ALA A N 1
ATOM 1509 C CA . ALA A 1 185 ? -3.990 8.649 0.075 1.00 89.31 185 ALA A CA 1
ATOM 1510 C C . ALA A 1 185 ? -3.774 9.942 -0.729 1.00 89.31 185 ALA A C 1
ATOM 1512 O O . ALA A 1 185 ? -3.873 11.031 -0.164 1.00 89.31 185 ALA A O 1
ATOM 1513 N N . LYS A 1 186 ? -3.589 9.831 -2.054 1.00 89.81 186 LYS A N 1
ATOM 1514 C CA . LYS A 1 186 ? -3.471 10.980 -2.968 1.00 89.81 186 LYS A CA 1
ATOM 1515 C C . LYS A 1 186 ? -4.717 11.860 -2.965 1.00 89.81 186 LYS A C 1
ATOM 1517 O O . LYS A 1 186 ? -4.613 13.082 -2.949 1.00 89.81 186 LYS A O 1
ATOM 1522 N N . LEU A 1 187 ? -5.902 11.252 -3.003 1.00 89.56 187 LEU A N 1
ATOM 1523 C CA . LEU A 1 187 ? -7.173 11.975 -3.022 1.00 89.56 187 LEU A CA 1
ATOM 1524 C C . LEU A 1 187 ? -7.392 12.746 -1.721 1.00 89.56 187 LEU A C 1
ATOM 1526 O O . LEU A 1 187 ? -7.753 13.921 -1.768 1.00 89.56 187 LEU A O 1
ATOM 1530 N N . ILE A 1 188 ? -7.120 12.123 -0.572 1.00 87.19 188 ILE A N 1
ATOM 1531 C CA . ILE A 1 188 ? -7.214 12.793 0.728 1.00 87.19 188 ILE A CA 1
ATOM 1532 C C . ILE A 1 188 ? -6.200 13.943 0.787 1.00 87.19 188 ILE A C 1
ATOM 1534 O O . ILE A 1 188 ? -6.586 15.062 1.131 1.00 87.19 188 ILE A O 1
ATOM 1538 N N . ALA A 1 189 ? -4.955 13.713 0.357 1.00 87.81 189 ALA A N 1
ATOM 1539 C CA . ALA A 1 189 ? -3.913 14.738 0.300 1.00 87.81 189 ALA A CA 1
ATOM 1540 C C . ALA A 1 189 ? -4.308 15.947 -0.554 1.00 87.81 189 ALA A C 1
ATOM 1542 O O . ALA A 1 189 ? -4.303 17.080 -0.067 1.00 87.81 189 ALA A O 1
ATOM 1543 N N . LYS A 1 190 ? -4.781 15.705 -1.782 1.00 88.25 190 LYS A N 1
ATOM 1544 C CA . LYS A 1 190 ? -5.248 16.762 -2.687 1.00 88.25 190 LYS A CA 1
ATOM 1545 C C . LYS A 1 190 ? -6.482 17.487 -2.164 1.00 88.25 190 LYS A C 1
ATOM 1547 O O . LYS A 1 190 ? -6.545 18.707 -2.263 1.00 88.25 190 LYS A O 1
ATOM 1552 N N . SER A 1 191 ? -7.444 16.764 -1.589 1.00 88.31 191 SER A N 1
ATOM 1553 C CA . SER A 1 191 ? -8.662 17.371 -1.028 1.00 88.31 191 SER A CA 1
ATOM 1554 C C . SER A 1 191 ? -8.368 18.304 0.148 1.00 88.31 191 SER A C 1
ATOM 1556 O O . SER A 1 191 ? -9.065 19.294 0.345 1.00 88.31 191 SER A O 1
ATOM 1558 N N . SER A 1 192 ? -7.315 18.003 0.907 1.00 84.56 192 SER A N 1
ATOM 1559 C CA . SER A 1 192 ? -6.916 18.743 2.103 1.00 84.56 192 SER A CA 1
ATOM 1560 C C . SER A 1 192 ? -5.779 19.739 1.848 1.00 84.56 192 SER A C 1
ATOM 1562 O O . SER A 1 192 ? -5.371 20.441 2.770 1.00 84.56 192 SER A O 1
ATOM 1564 N N . GLY A 1 193 ? -5.258 19.805 0.617 1.00 83.25 193 GLY A N 1
ATOM 1565 C CA . GLY A 1 193 ? -4.243 20.772 0.200 1.00 83.25 193 GLY A CA 1
ATOM 1566 C C . GLY A 1 193 ? -2.836 20.538 0.760 1.00 83.25 193 GLY A C 1
ATOM 1567 O O . GLY A 1 193 ? -2.081 21.502 0.868 1.00 83.25 193 GLY A O 1
ATOM 1568 N N . PHE A 1 194 ? -2.468 19.306 1.131 1.00 82.56 194 PHE A N 1
ATOM 1569 C CA . PHE A 1 194 ? -1.103 18.987 1.574 1.00 82.56 194 PHE A CA 1
ATOM 1570 C C . PHE A 1 194 ? -0.342 18.156 0.538 1.00 82.56 194 PHE A C 1
ATOM 1572 O O . PHE A 1 194 ? -0.914 17.257 -0.069 1.00 82.56 194 PHE A O 1
ATOM 1579 N N . SER A 1 195 ? 0.955 18.441 0.384 1.00 80.25 195 SER A N 1
ATOM 1580 C CA . SER A 1 195 ? 1.846 17.823 -0.614 1.00 80.25 195 SER A CA 1
ATOM 1581 C C . SER A 1 195 ? 2.985 16.994 -0.006 1.00 80.25 195 SER A C 1
ATOM 1583 O O . SER A 1 195 ? 3.840 16.492 -0.729 1.00 80.25 195 SER A O 1
ATOM 1585 N N . ASP A 1 196 ? 3.018 16.834 1.324 1.00 79.38 196 ASP A N 1
ATOM 1586 C CA . ASP A 1 196 ? 4.118 16.177 2.059 1.00 79.38 196 ASP A CA 1
ATOM 1587 C C . ASP A 1 196 ? 4.406 14.734 1.589 1.00 79.38 196 ASP A C 1
ATOM 1589 O O . ASP A 1 196 ? 5.498 14.218 1.812 1.00 79.38 196 ASP A O 1
ATOM 1593 N N . PHE A 1 197 ? 3.431 14.079 0.952 1.00 78.94 197 PHE A N 1
ATOM 1594 C CA . PHE A 1 197 ? 3.514 12.683 0.517 1.00 78.94 197 PHE A CA 1
ATOM 1595 C C . PHE A 1 197 ? 3.495 12.511 -1.008 1.00 78.94 197 PHE A C 1
ATOM 1597 O O . PHE A 1 197 ? 3.565 11.375 -1.469 1.00 78.94 197 PHE A O 1
ATOM 1604 N N . ASP A 1 198 ? 3.419 13.592 -1.795 1.00 82.62 198 ASP A N 1
ATOM 1605 C CA . ASP A 1 198 ? 3.207 13.497 -3.249 1.00 82.62 198 ASP A CA 1
ATOM 1606 C C . ASP A 1 198 ? 4.312 12.693 -3.945 1.00 82.62 198 ASP A C 1
ATOM 1608 O O . ASP A 1 198 ? 4.004 11.784 -4.707 1.00 82.62 198 ASP A O 1
ATOM 1612 N N . TYR A 1 199 ? 5.583 12.930 -3.596 1.00 84.88 199 TYR A N 1
ATOM 1613 C CA . TYR A 1 199 ? 6.723 12.187 -4.153 1.00 84.88 199 TYR A CA 1
ATOM 1614 C C . TYR A 1 199 ? 6.598 10.672 -3.944 1.00 84.88 199 TYR A C 1
ATOM 1616 O O . TYR A 1 199 ? 6.776 9.888 -4.870 1.00 84.88 199 TYR A O 1
ATOM 1624 N N . GLU A 1 200 ? 6.271 10.248 -2.723 1.00 85.00 200 GLU A N 1
ATOM 1625 C CA . GLU A 1 200 ? 6.196 8.829 -2.376 1.00 85.00 200 GLU A CA 1
ATOM 1626 C C . GLU A 1 200 ? 4.963 8.150 -2.986 1.00 85.00 200 GLU A C 1
ATOM 1628 O O . GLU A 1 200 ? 5.031 7.003 -3.434 1.00 85.00 200 GLU A O 1
ATOM 1633 N N . VAL A 1 201 ? 3.843 8.871 -3.040 1.00 85.94 201 VAL A N 1
ATOM 1634 C CA . VAL A 1 201 ? 2.618 8.388 -3.677 1.00 85.94 201 VAL A CA 1
ATOM 1635 C C . VAL A 1 201 ? 2.811 8.260 -5.189 1.00 85.94 201 VAL A C 1
ATOM 1637 O O . VAL A 1 201 ? 2.430 7.240 -5.759 1.00 85.94 201 VAL A O 1
ATOM 1640 N N . ASP A 1 202 ? 3.420 9.255 -5.835 1.00 86.94 202 ASP A N 1
ATOM 1641 C CA . ASP A 1 202 ? 3.664 9.255 -7.280 1.00 86.94 202 ASP A CA 1
ATOM 1642 C C . ASP A 1 202 ? 4.651 8.161 -7.677 1.00 86.94 202 ASP A C 1
ATOM 1644 O O . ASP A 1 202 ? 4.343 7.366 -8.567 1.00 86.94 202 ASP A O 1
ATOM 1648 N N . LYS A 1 203 ? 5.750 8.021 -6.921 1.00 87.56 203 LYS A N 1
ATOM 1649 C CA . LYS A 1 203 ? 6.680 6.893 -7.041 1.00 87.56 203 LYS A CA 1
ATOM 1650 C C . LYS A 1 203 ? 5.928 5.570 -7.053 1.00 87.56 203 LYS A C 1
ATOM 1652 O O . LYS A 1 203 ? 6.071 4.767 -7.972 1.00 87.56 203 LYS A O 1
ATOM 1657 N N . ARG A 1 204 ? 5.084 5.334 -6.046 1.00 87.38 204 ARG A N 1
ATOM 1658 C CA . ARG A 1 204 ? 4.417 4.039 -5.896 1.00 87.38 204 ARG A CA 1
ATOM 1659 C C . ARG A 1 204 ? 3.336 3.781 -6.939 1.00 87.38 204 ARG A C 1
ATOM 1661 O O . ARG A 1 204 ? 3.196 2.638 -7.371 1.00 87.38 204 ARG A O 1
ATOM 1668 N N . LEU A 1 205 ? 2.601 4.806 -7.364 1.00 86.31 205 LEU A N 1
ATOM 1669 C CA . LEU A 1 205 ? 1.605 4.677 -8.429 1.00 86.31 205 LEU A CA 1
ATOM 1670 C C . LEU A 1 205 ? 2.253 4.376 -9.784 1.00 86.31 205 LEU A C 1
ATOM 1672 O O . LEU A 1 205 ? 1.736 3.533 -10.515 1.00 86.31 205 LEU A O 1
ATOM 1676 N N . ASP A 1 206 ? 3.402 4.976 -10.090 1.00 86.12 206 ASP A N 1
ATOM 1677 C CA . ASP A 1 206 ? 4.136 4.688 -11.326 1.00 86.12 206 ASP A CA 1
ATOM 1678 C C . ASP A 1 206 ? 4.661 3.254 -11.371 1.00 86.12 206 ASP A C 1
ATOM 1680 O O . ASP A 1 206 ? 4.567 2.586 -12.403 1.00 86.12 206 ASP A O 1
ATOM 1684 N N . ILE A 1 207 ? 5.171 2.763 -10.241 1.00 85.75 207 ILE A N 1
ATOM 1685 C CA . ILE A 1 207 ? 5.645 1.385 -10.085 1.00 85.75 207 ILE A CA 1
ATOM 1686 C C . ILE A 1 207 ? 4.496 0.398 -10.292 1.00 85.75 207 ILE A C 1
ATOM 1688 O O . ILE A 1 207 ? 4.628 -0.566 -11.042 1.00 85.75 207 ILE A O 1
ATOM 1692 N N . VAL A 1 208 ? 3.346 0.653 -9.665 1.00 85.88 208 VAL A N 1
ATOM 1693 C CA . VAL A 1 208 ? 2.145 -0.175 -9.837 1.00 85.88 208 VAL A CA 1
ATOM 1694 C C . VAL A 1 208 ? 1.634 -0.121 -11.280 1.00 85.88 208 VAL A C 1
ATOM 1696 O O . VAL A 1 208 ? 1.252 -1.152 -11.836 1.00 85.88 208 VAL A O 1
ATOM 1699 N N . GLY A 1 209 ? 1.668 1.054 -11.912 1.00 84.06 209 GLY A N 1
ATOM 1700 C CA . GLY A 1 209 ? 1.319 1.224 -13.320 1.00 84.06 209 GLY A CA 1
ATOM 1701 C C . GLY A 1 209 ? 2.232 0.416 -14.243 1.00 84.06 209 GLY A C 1
ATOM 1702 O O . GLY A 1 209 ? 1.746 -0.274 -15.136 1.00 84.06 209 GLY A O 1
ATOM 1703 N N . ALA A 1 210 ? 3.542 0.432 -13.991 1.00 82.50 210 ALA A N 1
ATOM 1704 C CA . ALA A 1 210 ? 4.501 -0.379 -14.733 1.00 82.50 210 ALA A CA 1
ATOM 1705 C C . ALA A 1 210 ? 4.325 -1.882 -14.474 1.00 82.50 210 ALA A C 1
ATOM 1707 O O . ALA A 1 210 ? 4.437 -2.683 -15.395 1.00 82.50 210 ALA A O 1
ATOM 1708 N N . GLN A 1 211 ? 3.975 -2.276 -13.249 1.00 83.69 211 GLN A N 1
ATOM 1709 C CA . GLN A 1 211 ? 3.686 -3.670 -12.939 1.00 83.69 211 GLN A CA 1
ATOM 1710 C C . GLN A 1 211 ? 2.441 -4.185 -13.678 1.00 83.69 211 GLN A C 1
ATOM 1712 O O . GLN A 1 211 ? 2.422 -5.335 -14.098 1.00 83.69 211 GLN A O 1
ATOM 1717 N N . ARG A 1 212 ? 1.413 -3.351 -13.870 1.00 77.81 212 ARG A N 1
ATOM 1718 C CA . ARG A 1 212 ? 0.240 -3.702 -14.691 1.00 77.81 212 ARG A CA 1
ATOM 1719 C C . ARG A 1 212 ? 0.526 -3.760 -16.182 1.00 77.81 212 ARG A C 1
ATOM 1721 O O . ARG A 1 212 ? -0.224 -4.396 -16.913 1.00 77.81 212 ARG A O 1
ATOM 1728 N N . PHE A 1 213 ? 1.559 -3.050 -16.622 1.00 76.56 213 PHE A N 1
ATOM 1729 C CA . PHE A 1 213 ? 2.011 -3.117 -18.001 1.00 76.56 213 PHE A CA 1
ATOM 1730 C C . PHE A 1 213 ? 2.603 -4.496 -18.325 1.00 76.56 213 PHE A C 1
ATOM 1732 O O . PHE A 1 213 ? 2.511 -4.942 -19.461 1.00 76.56 213 PHE A O 1
ATOM 1739 N N . LEU A 1 214 ? 3.116 -5.212 -17.317 1.00 74.62 214 LEU A N 1
ATOM 1740 C CA . LEU A 1 214 ? 3.498 -6.611 -17.463 1.00 74.62 214 LEU A CA 1
ATOM 1741 C C . LEU A 1 214 ? 2.238 -7.471 -17.660 1.00 74.62 214 LEU A C 1
ATOM 1743 O O . LEU A 1 214 ? 1.331 -7.479 -16.830 1.00 74.62 214 LEU A O 1
ATOM 1747 N N . SER A 1 215 ? 2.209 -8.245 -18.742 1.00 62.50 215 SER A N 1
ATOM 1748 C CA . SER A 1 215 ? 1.139 -9.195 -19.093 1.00 62.50 215 SER A CA 1
ATOM 1749 C C . SER A 1 215 ? 1.032 -10.393 -18.133 1.00 62.50 215 SER A C 1
ATOM 1751 O O . SER A 1 215 ? 0.080 -11.175 -18.192 1.00 62.50 215 SER A O 1
ATOM 1753 N N . VAL A 1 216 ? 1.987 -10.529 -17.213 1.00 62.84 216 VAL A N 1
ATOM 1754 C CA . VAL A 1 216 ? 2.032 -11.580 -16.198 1.00 62.84 216 VAL A CA 1
ATOM 1755 C C . VAL A 1 216 ? 1.053 -11.233 -15.074 1.00 62.84 216 VAL A C 1
ATOM 1757 O O . VAL A 1 216 ? 1.086 -10.129 -14.541 1.00 62.84 216 VAL A O 1
ATOM 1760 N N . GLY A 1 217 ? 0.195 -12.183 -14.679 1.00 63.47 217 GLY A N 1
ATOM 1761 C CA . GLY A 1 217 ? -0.788 -12.063 -13.588 1.00 63.47 217 GLY A CA 1
ATOM 1762 C C . GLY A 1 217 ? -0.165 -11.923 -12.191 1.00 63.47 217 GLY A C 1
ATOM 1763 O O . GLY A 1 217 ? -0.426 -12.723 -11.291 1.00 63.47 217 GLY A O 1
ATOM 1764 N N . LEU A 1 218 ? 0.696 -10.925 -12.017 1.00 69.94 218 LEU A N 1
ATOM 1765 C CA . LEU A 1 218 ? 1.446 -10.627 -10.812 1.00 69.94 218 LEU A CA 1
ATOM 1766 C C . LEU A 1 218 ? 0.498 -10.058 -9.759 1.00 69.94 218 LEU A C 1
ATOM 1768 O O . LEU A 1 218 ? 0.068 -8.910 -9.823 1.00 69.94 218 LEU A O 1
ATOM 1772 N N . THR A 1 219 ? 0.180 -10.876 -8.763 1.00 74.56 219 THR A N 1
ATOM 1773 C CA . THR A 1 219 ? -0.717 -10.493 -7.667 1.00 74.56 219 THR A CA 1
ATOM 1774 C C . THR A 1 219 ? 0.009 -9.776 -6.532 1.00 74.56 219 THR A C 1
ATOM 1776 O O . THR A 1 219 ? -0.600 -8.971 -5.831 1.00 74.56 219 THR A O 1
ATOM 1779 N N . ARG A 1 220 ? 1.308 -10.036 -6.355 1.00 81.75 220 ARG A N 1
ATOM 1780 C CA . ARG A 1 220 ? 2.150 -9.464 -5.296 1.00 81.75 220 ARG A CA 1
ATOM 1781 C C . ARG A 1 220 ? 2.724 -8.113 -5.712 1.00 81.75 220 ARG A C 1
ATOM 1783 O O . ARG A 1 220 ? 2.997 -7.922 -6.885 1.00 81.75 220 ARG A O 1
ATOM 1790 N N . VAL A 1 221 ? 2.956 -7.202 -4.769 1.00 80.88 221 VAL A N 1
ATOM 1791 C CA . VAL A 1 221 ? 3.641 -5.931 -5.055 1.00 80.88 221 VAL A CA 1
ATOM 1792 C C . VAL A 1 221 ? 5.158 -6.130 -5.080 1.00 80.88 221 VAL A C 1
ATOM 1794 O O . VAL A 1 221 ? 5.708 -6.684 -4.124 1.00 80.88 221 VAL A O 1
ATOM 1797 N N . TYR A 1 222 ? 5.807 -5.674 -6.151 1.00 82.38 222 TYR A N 1
ATOM 1798 C CA . TYR A 1 222 ? 7.257 -5.770 -6.351 1.00 82.38 222 TYR A CA 1
ATOM 1799 C C . TYR A 1 222 ? 7.955 -4.417 -6.158 1.00 82.38 222 TYR A C 1
ATOM 1801 O O . TYR A 1 222 ? 7.316 -3.358 -6.120 1.00 82.38 222 TYR A O 1
ATOM 1809 N N . ASP A 1 223 ? 9.275 -4.478 -6.009 1.00 83.94 223 ASP A N 1
ATOM 1810 C CA . ASP A 1 223 ? 10.138 -3.300 -5.907 1.00 83.94 223 ASP A CA 1
ATOM 1811 C C . ASP A 1 223 ? 10.534 -2.778 -7.297 1.00 83.94 223 ASP A C 1
ATOM 1813 O O . ASP A 1 223 ? 10.433 -3.487 -8.303 1.00 83.94 223 ASP A O 1
ATOM 1817 N N . GLU A 1 224 ? 11.018 -1.536 -7.353 1.00 84.56 224 GLU A N 1
ATOM 1818 C CA . GLU A 1 224 ? 11.390 -0.827 -8.585 1.00 84.56 224 GLU A CA 1
ATOM 1819 C C . GLU A 1 224 ? 12.397 -1.628 -9.413 1.00 84.56 224 GLU A C 1
ATOM 1821 O O . GLU A 1 224 ? 12.228 -1.821 -10.615 1.00 84.56 224 GLU A O 1
ATOM 1826 N N . THR A 1 225 ? 13.429 -2.146 -8.748 1.00 85.31 225 THR A N 1
ATOM 1827 C CA . THR A 1 225 ? 14.513 -2.911 -9.374 1.00 85.31 225 THR A CA 1
ATOM 1828 C C . THR A 1 225 ? 14.018 -4.237 -9.944 1.00 85.31 225 THR A C 1
ATOM 1830 O O . THR A 1 225 ? 14.422 -4.634 -11.035 1.00 85.31 225 THR A O 1
ATOM 1833 N N . GLN A 1 226 ? 13.097 -4.897 -9.240 1.00 85.44 226 GLN A N 1
ATOM 1834 C CA . GLN A 1 226 ? 12.503 -6.162 -9.665 1.00 85.44 226 GLN A CA 1
ATOM 1835 C C . GLN A 1 226 ? 11.600 -5.958 -10.883 1.00 85.44 226 GLN A C 1
ATOM 1837 O O . GLN A 1 226 ? 11.627 -6.768 -11.805 1.00 85.44 226 GLN A O 1
ATOM 1842 N N . ILE A 1 227 ? 10.827 -4.869 -10.917 1.00 84.94 227 ILE A N 1
ATOM 1843 C CA . ILE A 1 227 ? 9.964 -4.536 -12.060 1.00 84.94 227 ILE A CA 1
ATOM 1844 C C . ILE A 1 227 ? 10.796 -4.185 -13.286 1.00 84.94 227 ILE A C 1
ATOM 1846 O O . ILE A 1 227 ? 10.503 -4.686 -14.367 1.00 84.94 227 ILE A O 1
ATOM 1850 N N . VAL A 1 228 ? 11.870 -3.410 -13.120 1.00 85.12 228 VAL A N 1
ATOM 1851 C CA . VAL A 1 228 ? 12.817 -3.125 -14.206 1.00 85.12 228 VAL A CA 1
ATOM 1852 C C . VAL A 1 228 ? 13.395 -4.427 -14.775 1.00 85.12 228 VAL A C 1
ATOM 1854 O O . VAL A 1 228 ? 13.343 -4.637 -15.981 1.00 85.12 228 VAL A O 1
ATOM 1857 N N . GLN A 1 229 ? 13.844 -5.357 -13.931 1.00 85.00 229 GLN A N 1
ATOM 1858 C CA . GLN A 1 229 ? 14.353 -6.659 -14.389 1.00 85.00 229 GLN A CA 1
ATOM 1859 C C . GLN A 1 229 ? 13.293 -7.509 -15.104 1.00 85.00 229 GLN A C 1
ATOM 1861 O O . GLN A 1 229 ? 13.592 -8.160 -16.105 1.00 85.00 229 GLN A O 1
ATOM 1866 N N . MET A 1 230 ? 12.047 -7.491 -14.625 1.00 83.94 230 MET A N 1
ATOM 1867 C CA . MET A 1 230 ? 10.941 -8.201 -15.272 1.00 83.94 230 MET A CA 1
ATOM 1868 C C . MET A 1 230 ? 10.577 -7.598 -16.636 1.00 83.94 230 MET A C 1
ATOM 1870 O O . MET A 1 230 ? 10.288 -8.356 -17.557 1.00 83.94 230 MET A O 1
ATOM 1874 N N . LEU A 1 231 ? 10.644 -6.269 -16.783 1.00 82.19 231 LEU A N 1
ATOM 1875 C CA . LEU A 1 231 ? 10.414 -5.567 -18.054 1.00 82.19 231 LEU A CA 1
ATOM 1876 C C . LEU A 1 231 ? 11.507 -5.852 -19.093 1.00 82.19 231 LEU A C 1
ATOM 1878 O O . LEU A 1 231 ? 11.219 -5.900 -20.282 1.00 82.19 231 LEU A O 1
ATOM 1882 N N . ILE A 1 232 ? 12.754 -6.028 -18.648 1.00 81.38 232 ILE A N 1
ATOM 1883 C CA . ILE A 1 232 ? 13.908 -6.315 -19.516 1.00 81.38 232 ILE A CA 1
ATOM 1884 C C . ILE A 1 232 ? 13.957 -7.792 -19.941 1.00 81.38 232 ILE A C 1
ATOM 1886 O O . ILE A 1 232 ? 14.632 -8.143 -20.911 1.00 81.38 232 ILE A O 1
ATOM 1890 N N . SER A 1 233 ? 13.291 -8.671 -19.192 1.00 79.44 233 SER A N 1
ATOM 1891 C CA . SER A 1 233 ? 13.296 -10.106 -19.463 1.00 79.44 233 SER A CA 1
ATOM 1892 C C . SER A 1 233 ? 12.447 -10.419 -20.701 1.00 79.44 233 SER A C 1
ATOM 1894 O O . SER A 1 233 ? 11.319 -9.928 -20.785 1.00 79.44 233 SER A O 1
ATOM 1896 N N . PRO A 1 234 ? 12.942 -11.249 -21.639 1.00 65.69 234 PRO A N 1
ATOM 1897 C CA . PRO A 1 234 ? 12.202 -11.590 -22.847 1.00 65.69 234 PRO A CA 1
ATOM 1898 C C . PRO A 1 234 ? 10.893 -12.292 -22.471 1.00 65.69 234 PRO A C 1
ATOM 1900 O O . PRO A 1 234 ? 10.904 -13.342 -21.826 1.00 65.69 234 PRO A O 1
ATOM 1903 N N . GLN A 1 235 ? 9.768 -11.686 -22.845 1.00 65.69 235 GLN A N 1
ATOM 1904 C CA . GLN A 1 235 ? 8.438 -12.263 -22.661 1.00 65.69 235 GLN A CA 1
ATOM 1905 C C . GLN A 1 235 ? 8.112 -13.118 -23.892 1.00 65.69 235 GLN A C 1
ATOM 1907 O O . GLN A 1 235 ? 8.229 -12.642 -25.017 1.00 65.69 235 GLN A O 1
ATOM 1912 N N . GLU A 1 236 ? 7.699 -14.372 -23.693 1.00 55.53 236 GLU A N 1
ATOM 1913 C CA . GLU A 1 236 ? 7.475 -15.333 -24.792 1.00 55.53 236 GLU A CA 1
ATOM 1914 C C . GLU A 1 236 ? 6.308 -14.945 -25.730 1.00 55.53 236 GLU A C 1
ATOM 1916 O O . GLU A 1 236 ? 6.262 -15.417 -26.864 1.00 55.53 236 GLU A O 1
ATOM 1921 N N . ASP A 1 237 ? 5.408 -14.052 -25.293 1.00 53.53 237 ASP A N 1
ATOM 1922 C CA . ASP A 1 237 ? 4.118 -13.778 -25.949 1.00 53.53 237 ASP A CA 1
ATOM 1923 C C . ASP A 1 237 ? 3.939 -12.347 -26.512 1.00 53.53 237 ASP A C 1
ATOM 1925 O O . ASP A 1 237 ? 2.880 -12.050 -27.068 1.00 53.53 237 ASP A O 1
ATOM 1929 N N . ASP A 1 238 ? 4.923 -11.442 -26.402 1.00 55.34 238 ASP A N 1
ATOM 1930 C CA . ASP A 1 238 ? 4.724 -10.020 -26.749 1.00 55.34 238 ASP A CA 1
ATOM 1931 C C . ASP A 1 238 ? 5.622 -9.522 -27.892 1.00 55.34 238 ASP A C 1
ATOM 1933 O O . ASP A 1 238 ? 6.581 -8.782 -27.694 1.00 55.34 238 ASP A O 1
ATOM 1937 N N . SER A 1 239 ? 5.283 -9.896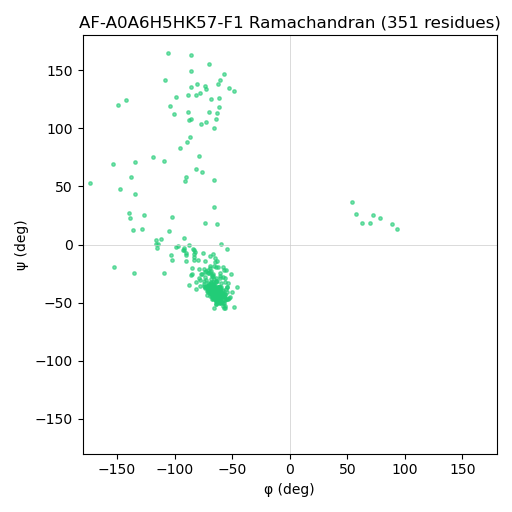 -29.129 1.00 51.91 239 SER A N 1
ATOM 1938 C CA . SER A 1 239 ? 6.035 -9.524 -30.343 1.00 51.91 239 SER A CA 1
ATOM 1939 C C . SER A 1 239 ? 5.877 -8.051 -30.781 1.00 51.91 239 SER A C 1
ATOM 1941 O O . SER A 1 239 ? 6.116 -7.728 -31.945 1.00 51.91 239 SER A O 1
ATOM 1943 N N . GLY A 1 240 ? 5.428 -7.150 -29.900 1.00 58.00 240 GLY A N 1
ATOM 1944 C CA . GLY A 1 240 ? 5.187 -5.742 -30.246 1.00 58.00 240 GLY A CA 1
ATOM 1945 C C . GLY A 1 240 ? 5.313 -4.735 -29.099 1.00 58.00 240 GLY A C 1
ATOM 1946 O O . GLY A 1 240 ? 5.510 -3.549 -29.370 1.00 58.00 240 GLY A O 1
ATOM 1947 N N . GLY A 1 241 ? 5.233 -5.171 -27.837 1.00 68.38 241 GLY A N 1
ATOM 1948 C CA . GLY A 1 241 ? 5.356 -4.308 -26.656 1.00 68.38 241 GLY A CA 1
ATOM 1949 C C . GLY A 1 241 ? 6.787 -4.004 -26.199 1.00 68.38 241 GLY A C 1
ATOM 1950 O O . GLY A 1 241 ? 6.975 -3.131 -25.355 1.00 68.38 241 GLY A O 1
ATOM 1951 N N . GLU A 1 242 ? 7.806 -4.657 -26.766 1.00 76.00 242 GLU A N 1
ATOM 1952 C CA . GLU A 1 242 ? 9.202 -4.583 -26.300 1.00 76.00 242 GLU A CA 1
ATOM 1953 C C . GLU A 1 242 ? 9.724 -3.140 -26.198 1.00 76.00 242 GLU A C 1
ATOM 1955 O O . GLU A 1 242 ? 10.237 -2.733 -25.157 1.00 76.00 242 GLU A O 1
ATOM 1960 N N . LEU A 1 243 ? 9.507 -2.313 -27.226 1.00 77.12 243 LEU A N 1
ATOM 1961 C CA . LEU A 1 243 ? 9.926 -0.905 -27.222 1.00 77.12 243 LEU A CA 1
ATOM 1962 C C . LEU A 1 243 ? 9.311 -0.111 -26.055 1.00 77.12 243 LEU A C 1
ATOM 1964 O O . LEU A 1 243 ? 9.977 0.722 -25.437 1.00 77.12 243 LEU A O 1
ATOM 1968 N N . LEU A 1 244 ? 8.041 -0.377 -25.740 1.00 79.50 244 LEU A N 1
ATOM 1969 C CA . LEU A 1 244 ? 7.343 0.262 -24.627 1.00 79.50 244 LEU A CA 1
ATOM 1970 C C . LEU A 1 244 ? 7.815 -0.293 -23.276 1.00 79.50 244 LEU A C 1
ATOM 1972 O O . LEU A 1 244 ? 7.917 0.483 -22.327 1.00 79.50 244 LEU A O 1
ATOM 1976 N N . HIS A 1 245 ? 8.161 -1.583 -23.190 1.00 81.81 245 HIS A N 1
ATOM 1977 C CA . HIS A 1 245 ? 8.757 -2.184 -21.991 1.00 81.81 245 HIS A CA 1
ATOM 1978 C C . HIS A 1 245 ? 10.090 -1.517 -21.639 1.00 81.81 245 HIS A C 1
ATOM 1980 O O . HIS A 1 245 ? 10.262 -1.058 -20.508 1.00 81.81 245 HIS A O 1
ATOM 1986 N N . TYR A 1 246 ? 10.998 -1.380 -22.612 1.00 82.94 246 TYR A N 1
ATOM 1987 C CA . TYR A 1 246 ? 12.290 -0.720 -22.403 1.00 82.94 246 TYR A CA 1
ATOM 1988 C C . TYR A 1 246 ? 12.131 0.770 -22.080 1.00 82.94 246 TYR A C 1
ATOM 1990 O O . TYR A 1 246 ? 12.795 1.272 -21.172 1.00 82.94 246 TYR A O 1
ATOM 1998 N N . LYS A 1 247 ? 11.204 1.477 -22.744 1.00 83.69 247 LYS A N 1
ATOM 1999 C CA . LYS A 1 247 ? 10.899 2.875 -22.403 1.00 83.69 247 LYS A CA 1
ATOM 2000 C C . LYS A 1 247 ? 10.398 3.001 -20.962 1.00 83.69 247 LYS A C 1
ATOM 2002 O O . LYS A 1 247 ? 10.902 3.831 -20.209 1.00 83.69 247 LYS A O 1
ATOM 2007 N N . LYS A 1 248 ? 9.451 2.153 -20.549 1.00 82.88 248 LYS A N 1
ATOM 2008 C CA . LYS A 1 248 ? 8.916 2.162 -19.181 1.00 82.88 248 LYS A CA 1
ATOM 2009 C C . LYS A 1 248 ? 9.991 1.818 -18.150 1.00 82.88 248 LYS A C 1
ATOM 2011 O O . LYS A 1 248 ? 10.021 2.426 -17.084 1.00 82.88 248 LYS A O 1
ATOM 2016 N N . ALA A 1 249 ? 10.894 0.892 -18.471 1.00 85.00 249 ALA A N 1
ATOM 2017 C CA . ALA A 1 249 ? 12.027 0.554 -17.617 1.00 85.00 249 ALA A CA 1
ATOM 2018 C C . ALA A 1 249 ? 12.966 1.756 -17.409 1.00 85.00 249 ALA A C 1
ATOM 2020 O O . ALA A 1 249 ? 13.373 2.006 -16.276 1.00 85.00 249 ALA A O 1
ATOM 2021 N N . LEU A 1 250 ? 13.248 2.535 -18.462 1.00 84.25 250 LEU A N 1
ATOM 2022 C CA . LEU A 1 250 ? 14.028 3.775 -18.359 1.00 84.25 250 LEU A CA 1
ATOM 2023 C C . LEU A 1 250 ? 13.307 4.844 -17.528 1.00 84.25 250 LEU A C 1
ATOM 2025 O O . LEU A 1 250 ? 13.933 5.474 -16.681 1.00 84.25 250 LEU A O 1
ATOM 2029 N N . GLU A 1 251 ? 11.993 5.013 -17.705 1.00 84.12 251 GLU A N 1
ATOM 2030 C CA . GLU A 1 251 ? 11.194 5.946 -16.894 1.00 84.12 251 GLU A CA 1
ATOM 2031 C C . GLU A 1 251 ? 11.245 5.603 -15.397 1.00 84.12 251 GLU A C 1
ATOM 2033 O O . GLU A 1 251 ? 11.289 6.501 -14.559 1.00 84.12 251 GLU A O 1
ATOM 2038 N N . LEU A 1 252 ? 11.265 4.313 -15.042 1.00 85.19 252 LEU A N 1
ATOM 2039 C CA . LEU A 1 252 ? 11.330 3.869 -13.647 1.00 85.19 252 LEU A CA 1
ATOM 2040 C C . LEU A 1 252 ? 12.679 4.156 -12.971 1.00 85.19 252 LEU A C 1
ATOM 2042 O O . LEU A 1 252 ? 12.727 4.214 -11.741 1.00 85.19 252 LEU A O 1
ATOM 2046 N N . LEU A 1 253 ? 13.759 4.378 -13.732 1.00 84.75 253 LEU A N 1
ATOM 2047 C CA . LEU A 1 253 ? 15.081 4.686 -13.170 1.00 84.75 253 LEU A CA 1
ATOM 2048 C C . LEU A 1 253 ? 15.085 5.976 -12.339 1.00 84.75 253 LEU A C 1
ATOM 2050 O O . LEU A 1 253 ? 15.863 6.078 -11.388 1.00 84.75 253 LEU A O 1
ATOM 2054 N N . ARG A 1 254 ? 14.185 6.926 -12.640 1.00 84.69 254 ARG A N 1
ATOM 2055 C CA . ARG A 1 254 ? 14.036 8.187 -11.888 1.00 84.69 254 ARG A CA 1
ATOM 2056 C C . ARG A 1 254 ? 13.674 7.975 -10.419 1.00 84.69 254 ARG A C 1
ATOM 2058 O O . ARG A 1 254 ? 13.941 8.826 -9.582 1.00 84.69 254 ARG A O 1
ATOM 2065 N N . TRP A 1 255 ? 13.062 6.833 -10.108 1.00 84.94 255 TRP A N 1
ATOM 2066 C CA . TRP A 1 255 ? 12.606 6.491 -8.765 1.00 84.94 255 TRP A CA 1
ATOM 2067 C C . TRP A 1 255 ? 13.650 5.721 -7.947 1.00 84.94 255 TRP A C 1
ATOM 2069 O O . TRP A 1 255 ? 13.403 5.405 -6.780 1.00 84.94 255 TRP A O 1
ATOM 2079 N N . ILE A 1 256 ? 14.805 5.401 -8.538 1.00 84.25 256 ILE A N 1
ATOM 2080 C CA . ILE A 1 256 ? 15.900 4.695 -7.872 1.00 84.25 256 ILE A CA 1
ATOM 2081 C C . ILE A 1 256 ? 16.811 5.722 -7.207 1.00 84.25 256 ILE A C 1
ATOM 2083 O O . ILE A 1 256 ? 17.471 6.497 -7.893 1.00 84.25 256 ILE A O 1
ATOM 2087 N N . ASP A 1 257 ? 16.865 5.705 -5.876 1.00 83.31 257 ASP A N 1
ATOM 2088 C CA . ASP A 1 257 ? 17.630 6.684 -5.096 1.00 83.31 257 ASP A CA 1
ATOM 2089 C C . ASP A 1 257 ? 19.153 6.396 -5.098 1.00 83.31 257 ASP A C 1
ATOM 2091 O O . ASP A 1 257 ? 19.952 7.312 -4.928 1.00 83.31 257 ASP A O 1
ATOM 2095 N N . ASP A 1 258 ? 19.576 5.138 -5.305 1.00 86.00 258 ASP A N 1
ATOM 2096 C CA . ASP A 1 258 ? 20.996 4.747 -5.380 1.00 86.00 258 ASP A CA 1
ATOM 2097 C C . ASP A 1 258 ? 21.536 4.882 -6.811 1.00 86.00 258 ASP A C 1
ATOM 2099 O O . ASP A 1 258 ? 21.245 4.052 -7.679 1.00 86.00 258 ASP A O 1
ATOM 2103 N N . ASP A 1 259 ? 22.373 5.899 -7.033 1.00 84.12 259 ASP A N 1
ATOM 2104 C CA . ASP A 1 259 ? 22.998 6.192 -8.327 1.00 84.12 259 ASP A CA 1
ATOM 2105 C C . ASP A 1 259 ? 23.764 4.988 -8.903 1.00 84.12 259 ASP A C 1
ATOM 2107 O O . ASP A 1 259 ? 23.700 4.728 -10.100 1.00 84.12 259 ASP A O 1
ATOM 2111 N N . ARG A 1 260 ? 24.428 4.172 -8.071 1.00 85.31 260 ARG A N 1
ATOM 2112 C CA . ARG A 1 260 ? 25.192 3.009 -8.567 1.00 85.31 260 ARG A CA 1
ATOM 2113 C C . ARG A 1 260 ? 24.281 1.911 -9.095 1.00 85.31 260 ARG A C 1
ATOM 2115 O O . ARG A 1 260 ? 24.630 1.208 -10.045 1.00 85.31 260 ARG A O 1
ATOM 2122 N N . VAL A 1 261 ? 23.143 1.713 -8.432 1.00 84.12 261 VAL A N 1
ATOM 2123 C CA . VAL A 1 261 ? 22.129 0.744 -8.858 1.00 84.12 261 VAL A CA 1
ATOM 2124 C C . VAL A 1 261 ? 21.427 1.261 -10.106 1.00 84.12 261 VAL A C 1
ATOM 2126 O O . VAL A 1 261 ? 21.217 0.481 -11.034 1.00 84.12 261 VAL A O 1
ATOM 2129 N N . ARG A 1 262 ? 21.142 2.568 -10.161 1.00 84.75 262 ARG A N 1
ATOM 2130 C CA . ARG A 1 262 ? 20.582 3.237 -11.337 1.00 84.75 262 ARG A CA 1
ATOM 2131 C C . ARG A 1 262 ? 21.481 3.052 -12.559 1.00 84.75 262 ARG A C 1
ATOM 2133 O O . ARG A 1 262 ? 21.009 2.517 -13.556 1.00 84.75 262 ARG A O 1
ATOM 2140 N N . ASP A 1 263 ? 22.769 3.377 -12.454 1.00 82.69 263 ASP A N 1
ATOM 2141 C CA . ASP A 1 263 ? 23.738 3.247 -13.551 1.00 82.69 263 ASP A CA 1
ATOM 2142 C C . ASP A 1 263 ? 23.892 1.789 -14.006 1.00 82.69 263 ASP A C 1
ATOM 2144 O O . ASP A 1 263 ? 23.999 1.490 -15.198 1.00 82.69 263 ASP A O 1
ATOM 2148 N N . ARG A 1 264 ? 23.893 0.837 -13.063 1.00 85.38 264 ARG A N 1
ATOM 2149 C CA . ARG A 1 264 ? 23.950 -0.592 -13.397 1.00 85.38 264 ARG A CA 1
ATOM 2150 C C . ARG A 1 264 ? 22.719 -1.027 -14.190 1.00 85.38 264 ARG A C 1
ATOM 2152 O O . ARG A 1 264 ? 22.882 -1.652 -15.233 1.00 85.38 264 ARG A O 1
ATOM 2159 N N . LEU A 1 265 ? 21.520 -0.706 -13.702 1.00 84.00 265 LEU A N 1
ATOM 2160 C CA . LEU A 1 265 ? 20.264 -1.082 -14.355 1.00 84.00 265 LEU A CA 1
ATOM 2161 C C . LEU A 1 265 ? 20.102 -0.379 -15.699 1.00 84.00 265 LEU A C 1
ATOM 2163 O O . LEU A 1 265 ? 19.667 -1.002 -16.656 1.00 84.00 265 LEU A O 1
ATOM 2167 N N . GLN A 1 266 ? 20.521 0.879 -15.806 1.00 84.88 266 GLN A N 1
ATOM 2168 C CA . GLN A 1 266 ? 20.581 1.596 -17.072 1.00 84.88 266 GLN A CA 1
ATOM 2169 C C . GLN A 1 266 ? 21.432 0.837 -18.095 1.00 84.88 266 GLN A C 1
ATOM 2171 O O . GLN A 1 266 ? 20.959 0.538 -19.189 1.00 84.88 266 GLN A O 1
ATOM 2176 N N . ASN A 1 267 ? 22.665 0.468 -17.737 1.00 82.12 267 ASN A N 1
ATOM 2177 C CA . ASN A 1 267 ? 23.523 -0.314 -18.626 1.00 82.12 267 ASN A CA 1
ATOM 2178 C C . ASN A 1 267 ? 22.903 -1.681 -18.961 1.00 82.12 267 ASN A C 1
ATOM 2180 O O . ASN A 1 267 ? 23.020 -2.134 -20.096 1.00 82.12 267 ASN A O 1
ATOM 2184 N N . GLU A 1 268 ? 22.220 -2.326 -18.015 1.00 83.88 268 GLU A N 1
ATOM 2185 C CA . GLU A 1 268 ? 21.546 -3.616 -18.213 1.00 83.88 268 GLU A CA 1
ATOM 2186 C C . GLU A 1 268 ? 20.356 -3.523 -19.185 1.00 83.88 268 GLU A C 1
ATOM 2188 O O . GLU A 1 268 ? 20.250 -4.358 -20.083 1.00 83.88 268 GLU A O 1
ATOM 2193 N N . ILE A 1 269 ? 19.523 -2.480 -19.080 1.00 84.31 269 ILE A N 1
ATOM 2194 C CA . ILE A 1 269 ? 18.415 -2.181 -20.007 1.00 84.31 269 ILE A CA 1
ATOM 2195 C C . ILE A 1 269 ? 18.954 -2.071 -21.434 1.00 84.31 269 ILE A C 1
ATOM 2197 O O . ILE A 1 269 ? 18.494 -2.778 -22.332 1.00 84.31 269 ILE A O 1
ATOM 2201 N N . TRP A 1 270 ? 19.958 -1.214 -21.637 1.00 82.44 270 TRP A N 1
ATOM 2202 C CA . TRP A 1 270 ? 20.538 -0.979 -22.959 1.00 82.44 270 TRP A CA 1
ATOM 2203 C C . TRP A 1 270 ? 21.272 -2.210 -23.498 1.00 82.44 270 TRP A C 1
ATOM 2205 O O . TRP A 1 270 ? 21.134 -2.542 -24.671 1.00 82.44 270 TRP A O 1
ATOM 2215 N N . THR A 1 271 ? 22.003 -2.931 -22.646 1.00 80.12 271 THR A N 1
ATOM 2216 C CA . THR A 1 271 ? 22.698 -4.168 -23.038 1.00 80.12 271 THR A CA 1
ATOM 2217 C C . THR A 1 271 ? 21.701 -5.256 -23.440 1.00 80.12 271 THR A C 1
ATOM 2219 O O . THR A 1 271 ? 21.916 -5.947 -24.432 1.00 80.12 271 THR A O 1
ATOM 2222 N N . SER A 1 272 ? 20.589 -5.396 -22.716 1.00 80.00 272 SER A N 1
ATOM 2223 C CA . SER A 1 272 ? 19.532 -6.349 -23.062 1.00 80.00 272 SER A CA 1
ATOM 2224 C C . SER A 1 272 ? 18.848 -5.994 -24.382 1.00 80.00 272 SER A C 1
ATOM 2226 O O . SER A 1 272 ? 18.733 -6.863 -25.243 1.00 80.00 272 SER A O 1
ATOM 2228 N N . ALA A 1 273 ? 18.490 -4.721 -24.591 1.00 78.88 273 ALA A N 1
ATOM 2229 C CA . ALA A 1 273 ? 17.907 -4.256 -25.851 1.00 78.88 273 ALA A CA 1
ATOM 2230 C C . ALA A 1 273 ? 18.822 -4.570 -27.049 1.00 78.88 273 ALA A C 1
ATOM 2232 O O . ALA A 1 273 ? 18.378 -5.076 -28.076 1.00 78.88 273 ALA A O 1
ATOM 2233 N N . VAL A 1 274 ? 20.127 -4.338 -26.885 1.00 75.81 274 VAL A N 1
ATOM 2234 C CA . VAL A 1 274 ? 21.145 -4.626 -27.903 1.00 75.81 274 VAL A CA 1
ATOM 2235 C C . VAL A 1 274 ? 21.309 -6.136 -28.145 1.00 75.81 274 VAL A C 1
ATOM 2237 O O . VAL A 1 274 ? 21.450 -6.567 -29.294 1.00 75.81 274 VAL A O 1
ATOM 2240 N N . ASN A 1 275 ? 21.250 -6.954 -27.090 1.00 74.44 275 ASN A N 1
ATOM 2241 C CA . ASN A 1 275 ? 21.364 -8.411 -27.183 1.00 74.44 275 ASN A CA 1
ATOM 2242 C C . ASN A 1 275 ? 20.145 -9.072 -27.840 1.00 74.44 275 ASN A C 1
ATOM 2244 O O . ASN A 1 275 ? 20.319 -10.045 -28.577 1.00 74.44 275 ASN A O 1
ATOM 2248 N N . LEU A 1 276 ? 18.938 -8.549 -27.607 1.00 73.44 276 LEU A N 1
ATOM 2249 C CA . LEU A 1 276 ? 17.699 -9.065 -28.196 1.00 73.44 276 LEU A CA 1
ATOM 2250 C C . LEU A 1 276 ? 17.744 -8.995 -29.732 1.00 73.44 276 LEU A C 1
ATOM 2252 O O . LEU A 1 276 ? 17.353 -9.935 -30.423 1.00 73.44 276 LEU A O 1
ATOM 2256 N N . GLU A 1 277 ? 18.363 -7.946 -30.272 1.00 71.00 277 GLU A N 1
ATOM 2257 C CA . GLU A 1 277 ? 18.493 -7.726 -31.715 1.00 71.00 277 GLU A CA 1
ATOM 2258 C C . GLU A 1 277 ? 19.775 -8.305 -32.332 1.00 71.00 277 GLU A C 1
ATOM 2260 O O . GLU A 1 277 ? 20.021 -8.125 -33.526 1.00 71.00 277 GLU A O 1
ATOM 2265 N N . LYS A 1 278 ? 20.607 -9.039 -31.575 1.00 67.38 278 LYS A N 1
ATOM 2266 C CA . LYS A 1 278 ? 21.899 -9.572 -32.062 1.00 67.38 278 LYS A CA 1
ATOM 2267 C C . LYS A 1 278 ? 21.769 -10.311 -33.403 1.00 67.38 278 LYS A C 1
ATOM 2269 O O . LYS A 1 278 ? 22.581 -10.110 -34.304 1.00 67.38 278 LYS A O 1
ATOM 2274 N N . SER A 1 279 ? 20.701 -11.095 -33.566 1.00 62.44 279 SER A N 1
ATOM 2275 C CA . SER A 1 279 ? 20.420 -11.844 -34.800 1.00 62.44 279 SER A CA 1
ATOM 2276 C C . SER A 1 279 ? 19.946 -10.978 -35.979 1.00 62.44 279 SER A C 1
ATOM 2278 O O . SER A 1 279 ? 20.079 -11.385 -37.135 1.00 62.44 279 SER A O 1
ATOM 2280 N N . GLU A 1 280 ? 19.389 -9.795 -35.718 1.00 67.81 280 GLU A N 1
ATOM 2281 C CA . GLU A 1 280 ? 18.958 -8.844 -36.747 1.00 67.81 280 GLU A CA 1
ATOM 2282 C C . GLU A 1 280 ? 20.136 -8.027 -37.262 1.00 67.81 280 GLU A C 1
ATOM 2284 O O . GLU A 1 280 ? 20.283 -7.838 -38.472 1.00 67.81 280 GLU A O 1
ATOM 2289 N N . PHE A 1 281 ? 21.051 -7.646 -36.369 1.00 66.25 281 PHE A N 1
ATOM 2290 C CA . PHE A 1 281 ? 22.272 -6.958 -36.768 1.00 66.25 281 PHE A CA 1
ATOM 2291 C C . PHE A 1 281 ? 23.182 -7.813 -37.666 1.00 66.25 281 PHE A C 1
ATOM 2293 O O . PHE A 1 281 ? 23.863 -7.278 -38.542 1.00 66.25 281 PHE A O 1
ATOM 2300 N N . GLU A 1 282 ? 23.189 -9.137 -37.493 1.00 65.94 282 GLU A N 1
ATOM 2301 C CA . GLU A 1 282 ? 23.917 -10.060 -38.377 1.00 65.94 282 GLU A CA 1
ATOM 2302 C C . GLU A 1 282 ? 23.332 -10.110 -39.800 1.00 65.94 282 GLU A C 1
ATOM 2304 O O . GLU A 1 282 ? 24.057 -10.396 -40.757 1.00 65.94 282 GLU A O 1
ATOM 2309 N N . LYS A 1 283 ? 22.040 -9.789 -39.957 1.00 67.56 283 LYS A N 1
ATOM 2310 C CA . LYS A 1 283 ? 21.314 -9.801 -41.239 1.00 67.56 283 LYS A CA 1
ATOM 2311 C C . LYS A 1 283 ? 21.375 -8.463 -41.988 1.00 67.56 283 LYS A C 1
ATOM 2313 O O . LYS A 1 283 ? 20.972 -8.414 -43.152 1.00 67.56 283 LYS A O 1
ATOM 2318 N N . LEU A 1 284 ? 21.885 -7.398 -41.362 1.00 64.38 284 LEU A N 1
ATOM 2319 C CA . LEU A 1 284 ? 21.969 -6.057 -41.953 1.00 64.38 284 LEU A CA 1
ATOM 2320 C C . LEU A 1 284 ? 22.842 -6.039 -43.215 1.00 64.38 284 LEU A C 1
ATOM 2322 O O . LEU A 1 284 ? 24.029 -6.395 -43.198 1.00 64.38 284 LEU A O 1
ATOM 2326 N N . GLN A 1 285 ? 22.277 -5.539 -44.313 1.00 58.44 285 GLN A N 1
ATOM 2327 C CA . GLN A 1 285 ? 23.022 -5.348 -45.555 1.00 58.44 285 GLN A CA 1
ATOM 2328 C C . GLN A 1 285 ? 23.747 -3.998 -45.558 1.00 58.44 285 GLN A C 1
ATOM 2330 O O . GLN A 1 285 ? 23.189 -2.965 -45.201 1.00 58.44 285 GLN A O 1
ATOM 2335 N N . THR A 1 286 ? 25.007 -4.004 -45.995 1.00 58.97 286 THR A N 1
ATOM 2336 C CA . THR A 1 286 ? 25.924 -2.847 -45.974 1.00 58.97 286 THR A CA 1
ATOM 2337 C C . THR A 1 286 ? 25.557 -1.725 -46.949 1.00 58.97 286 THR A C 1
ATOM 2339 O O . THR A 1 286 ? 26.146 -0.651 -46.872 1.00 58.97 286 THR A O 1
ATOM 2342 N N . ASP A 1 287 ? 24.596 -1.954 -47.845 1.00 61.00 287 ASP A N 1
ATOM 2343 C CA . ASP A 1 287 ? 24.314 -1.058 -48.970 1.00 61.00 287 ASP A CA 1
ATOM 2344 C C . ASP A 1 287 ? 23.371 0.105 -48.592 1.00 61.00 287 ASP A C 1
ATOM 2346 O O . ASP A 1 287 ? 23.355 1.132 -49.266 1.00 61.00 287 ASP A O 1
ATOM 2350 N N . SER A 1 288 ? 22.606 -0.018 -47.497 1.00 60.19 288 SER A N 1
ATOM 2351 C CA . SER A 1 288 ? 21.783 1.070 -46.929 1.00 60.19 288 SER A CA 1
ATOM 2352 C C . SER A 1 288 ? 21.558 0.894 -45.415 1.00 60.19 288 SER A C 1
ATOM 2354 O O . SER A 1 288 ? 20.446 0.621 -44.967 1.00 60.19 288 SER A O 1
ATOM 2356 N N . PRO A 1 289 ? 22.607 1.049 -44.590 1.00 62.12 289 PRO A N 1
ATOM 2357 C CA . PRO A 1 289 ? 22.524 0.775 -43.156 1.00 62.12 289 PRO A CA 1
ATOM 2358 C C . PRO A 1 289 ? 21.549 1.707 -42.422 1.00 62.12 289 PRO A C 1
ATOM 2360 O O . PRO A 1 289 ? 20.926 1.287 -41.459 1.00 62.12 289 PRO A O 1
ATOM 2363 N N . TRP A 1 290 ? 21.348 2.943 -42.897 1.00 64.56 290 TRP A N 1
ATOM 2364 C CA . TRP A 1 290 ? 20.522 3.935 -42.199 1.00 64.56 290 TRP A CA 1
ATOM 2365 C C . TRP A 1 290 ? 19.042 3.543 -42.136 1.00 64.56 290 TRP A C 1
ATOM 2367 O O . TRP A 1 290 ? 18.478 3.458 -41.051 1.00 64.56 290 TRP A O 1
ATOM 2377 N N . SER A 1 291 ? 18.404 3.262 -43.279 1.00 64.56 291 SER A N 1
ATOM 2378 C CA . SER A 1 291 ? 16.977 2.887 -43.321 1.00 64.56 291 SER A CA 1
ATOM 2379 C C . SER A 1 291 ? 16.688 1.588 -42.569 1.00 64.56 291 SER A C 1
ATOM 2381 O O . SER A 1 291 ? 15.544 1.310 -42.219 1.00 64.56 291 SER A O 1
ATOM 2383 N N . GLN A 1 292 ? 17.726 0.786 -42.340 1.00 65.06 292 GLN A N 1
ATOM 2384 C CA . GLN A 1 292 ? 17.658 -0.433 -41.555 1.00 65.06 292 GLN A CA 1
ATOM 2385 C C . GLN A 1 292 ? 17.885 -0.142 -40.064 1.00 65.06 292 GLN A C 1
ATOM 2387 O O . GLN A 1 292 ? 17.206 -0.743 -39.243 1.00 65.06 292 GLN A O 1
ATOM 2392 N N . PHE A 1 293 ? 18.736 0.829 -39.707 1.00 68.56 293 PHE A N 1
ATOM 2393 C CA . PHE A 1 293 ? 18.949 1.262 -38.323 1.00 68.56 293 PHE A CA 1
ATOM 2394 C C . PHE A 1 293 ? 17.698 1.860 -37.680 1.00 68.56 293 PHE A C 1
ATOM 2396 O O . PHE A 1 293 ? 17.370 1.462 -36.572 1.00 68.56 293 PHE A O 1
ATOM 2403 N N . SER A 1 294 ? 16.932 2.716 -38.361 1.00 66.50 294 SER A N 1
ATOM 2404 C CA . SER A 1 294 ? 15.685 3.261 -37.782 1.00 66.50 294 SER A CA 1
ATOM 2405 C C . SER A 1 294 ? 14.594 2.217 -37.524 1.00 66.50 294 SER A C 1
ATOM 2407 O O . SER A 1 294 ? 13.579 2.501 -36.885 1.00 66.50 294 SER A O 1
ATOM 2409 N N . ASN A 1 295 ? 14.766 0.999 -38.039 1.00 71.75 295 ASN A N 1
ATOM 2410 C CA . ASN A 1 295 ? 13.848 -0.099 -37.779 1.00 71.75 295 ASN A CA 1
ATOM 2411 C C . ASN A 1 295 ? 14.214 -0.930 -36.550 1.00 71.75 295 ASN A C 1
ATOM 2413 O O . ASN A 1 295 ? 13.344 -1.649 -36.066 1.00 71.75 295 ASN A O 1
ATOM 2417 N N . LEU A 1 296 ? 15.429 -0.772 -36.027 1.00 74.75 296 LEU A N 1
ATOM 2418 C CA . LEU A 1 296 ? 15.907 -1.481 -34.846 1.00 74.75 296 LEU A CA 1
ATOM 2419 C C . LEU A 1 296 ? 15.387 -0.810 -33.569 1.00 74.75 296 LEU A C 1
ATOM 2421 O O . LEU A 1 296 ? 15.375 0.419 -33.442 1.00 74.75 296 LEU A O 1
ATOM 2425 N N . LEU A 1 297 ? 14.972 -1.629 -32.613 1.00 75.31 297 LEU A N 1
ATOM 2426 C CA . LEU A 1 297 ? 14.481 -1.286 -31.287 1.00 75.31 297 LEU A CA 1
ATOM 2427 C C . LEU A 1 297 ? 15.449 -0.365 -30.559 1.00 75.31 297 LEU A C 1
ATOM 2429 O O . LEU A 1 297 ? 15.000 0.639 -30.015 1.00 75.31 297 LEU A O 1
ATOM 2433 N N . VAL A 1 298 ? 16.756 -0.645 -30.579 1.00 75.75 298 VAL A N 1
ATOM 2434 C CA . VAL A 1 298 ? 17.749 0.193 -29.880 1.00 75.75 298 VAL A CA 1
ATOM 2435 C C . VAL A 1 298 ? 17.732 1.629 -30.405 1.00 75.75 298 VAL A C 1
ATOM 2437 O O . VAL A 1 298 ? 17.750 2.575 -29.619 1.00 75.75 298 VAL A O 1
ATOM 2440 N N . PHE A 1 299 ? 17.651 1.812 -31.724 1.00 75.25 299 PHE A N 1
ATOM 2441 C CA . PHE A 1 299 ? 17.650 3.143 -32.329 1.00 75.25 299 PHE A CA 1
ATOM 2442 C C . PHE A 1 299 ? 16.291 3.832 -32.217 1.00 75.25 299 PHE A C 1
ATOM 2444 O O . PHE A 1 299 ? 16.253 5.026 -31.943 1.00 75.25 299 PHE A O 1
ATOM 2451 N N . ARG A 1 300 ? 15.180 3.091 -32.308 1.00 78.69 300 ARG A N 1
ATOM 2452 C CA . ARG A 1 300 ? 13.840 3.625 -32.008 1.00 78.69 300 ARG A CA 1
ATOM 2453 C C . ARG A 1 300 ? 13.710 4.061 -30.551 1.00 78.69 300 ARG A C 1
ATOM 2455 O O . ARG A 1 300 ? 13.097 5.086 -30.275 1.00 78.69 300 ARG A O 1
ATOM 2462 N N . LEU A 1 301 ? 14.285 3.305 -29.615 1.00 78.00 301 LEU A N 1
ATOM 2463 C CA . LEU A 1 301 ? 14.321 3.652 -28.195 1.00 78.00 301 LEU A CA 1
ATOM 2464 C C . LEU A 1 301 ? 15.154 4.917 -27.982 1.00 78.00 301 LEU A C 1
ATOM 2466 O O . LEU A 1 301 ? 14.730 5.812 -27.260 1.00 78.00 301 LEU A O 1
ATOM 2470 N N . LEU A 1 302 ? 16.304 5.013 -28.648 1.00 76.50 302 LEU A N 1
ATOM 2471 C CA . LEU A 1 302 ? 17.192 6.167 -28.56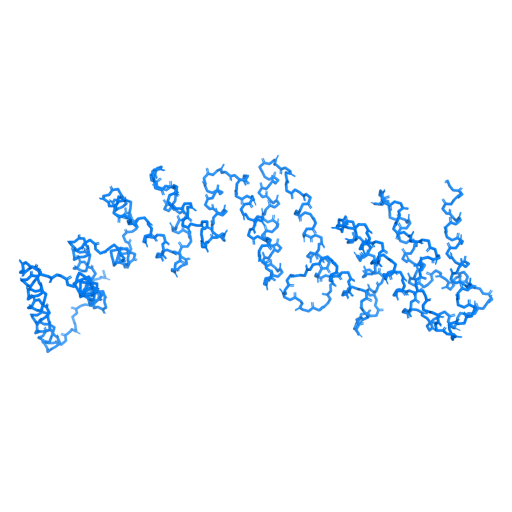5 1.00 76.50 302 LEU A CA 1
ATOM 2472 C C . LEU A 1 302 ? 16.539 7.429 -29.154 1.00 76.50 302 LEU A C 1
ATOM 2474 O O . LEU A 1 302 ? 16.538 8.463 -28.493 1.00 76.50 302 LEU A O 1
ATOM 2478 N N . GLU A 1 303 ? 15.887 7.333 -30.316 1.00 76.06 303 GLU A N 1
ATOM 2479 C CA . GLU A 1 303 ? 15.073 8.420 -30.881 1.00 76.06 303 GLU A CA 1
ATOM 2480 C C . GLU A 1 303 ? 13.915 8.816 -29.951 1.00 76.06 303 GLU A C 1
ATOM 2482 O O . GLU A 1 303 ? 13.636 10.000 -29.778 1.00 76.06 303 GLU A O 1
ATOM 2487 N N . LEU A 1 304 ? 13.232 7.850 -29.328 1.00 75.75 304 LEU A N 1
ATOM 2488 C CA . LEU A 1 304 ? 12.135 8.137 -28.401 1.00 75.75 304 LEU A CA 1
ATOM 2489 C C . LEU A 1 304 ? 12.605 8.855 -27.140 1.00 75.75 304 LEU A C 1
ATOM 2491 O O . LEU A 1 304 ? 11.938 9.796 -26.727 1.00 75.75 304 LEU A O 1
ATOM 2495 N N . VAL A 1 305 ? 13.719 8.421 -26.548 1.00 73.94 305 VAL A N 1
ATOM 2496 C CA . VAL A 1 305 ? 14.300 9.034 -25.343 1.00 73.94 305 VAL A CA 1
ATOM 2497 C C . VAL A 1 305 ? 14.794 10.450 -25.640 1.00 73.94 305 VAL A C 1
ATOM 2499 O O . VAL A 1 305 ? 14.634 11.334 -24.806 1.00 73.94 305 VAL A O 1
ATOM 2502 N N . GLN A 1 306 ? 15.342 10.686 -26.834 1.00 72.88 306 GLN A N 1
ATOM 2503 C CA . GLN A 1 306 ? 15.802 12.012 -27.254 1.00 72.88 306 GLN A CA 1
ATOM 2504 C C . GLN A 1 306 ? 14.662 12.979 -27.585 1.00 72.88 306 GLN A C 1
ATOM 2506 O O . GLN A 1 306 ? 14.768 14.164 -27.292 1.00 72.88 306 GLN A O 1
ATOM 2511 N N . ASN A 1 307 ? 13.576 12.486 -28.184 1.00 70.12 307 ASN A N 1
ATOM 2512 C CA . ASN A 1 307 ? 12.425 13.315 -28.549 1.00 70.12 307 ASN A CA 1
ATOM 2513 C C . ASN A 1 307 ? 11.450 13.550 -27.383 1.00 70.12 307 ASN A C 1
ATOM 2515 O O . ASN A 1 307 ? 10.549 14.382 -27.491 1.00 70.12 307 ASN A O 1
ATOM 2519 N N . SER A 1 308 ? 11.567 12.801 -26.284 1.00 65.69 308 SER A N 1
ATOM 2520 C CA . SER A 1 308 ? 10.755 13.036 -25.093 1.00 65.69 308 SER A CA 1
ATOM 2521 C C . SER A 1 308 ? 11.270 14.243 -24.303 1.00 65.69 308 SER A C 1
ATOM 2523 O O . SER A 1 308 ? 12.214 14.124 -23.534 1.00 65.69 308 SER A O 1
ATOM 2525 N N . ASP A 1 309 ? 10.565 15.372 -24.426 1.00 53.75 309 ASP A N 1
ATOM 2526 C CA . ASP A 1 309 ? 10.738 16.636 -23.671 1.00 53.75 309 ASP A CA 1
ATOM 2527 C C . ASP A 1 309 ? 10.693 16.489 -22.125 1.00 53.75 309 ASP A C 1
ATOM 2529 O O . ASP A 1 309 ? 10.878 17.460 -21.392 1.00 53.75 309 ASP A O 1
ATOM 2533 N N . GLU A 1 310 ? 10.423 15.290 -21.594 1.00 51.81 310 GLU A N 1
ATOM 2534 C CA . GLU A 1 310 ? 10.300 15.025 -20.152 1.00 51.81 310 GLU A CA 1
ATOM 2535 C C . GLU A 1 310 ? 11.639 14.767 -19.435 1.00 51.81 310 GLU A C 1
ATOM 2537 O O . GLU A 1 310 ? 11.662 14.633 -18.209 1.00 51.81 310 GLU A O 1
ATOM 2542 N N . SER A 1 311 ? 12.773 14.724 -20.139 1.00 45.66 311 SER A N 1
ATOM 2543 C CA . SER A 1 311 ? 14.076 14.484 -19.511 1.00 45.66 311 SER A CA 1
ATOM 2544 C C . SER A 1 311 ? 14.754 15.784 -19.061 1.00 45.66 311 SER A C 1
ATOM 2546 O O . SER A 1 311 ? 15.609 16.330 -19.755 1.00 45.66 311 SER A O 1
ATOM 2548 N N . GLN A 1 312 ? 14.458 16.232 -17.835 1.00 45.16 312 GLN A N 1
ATOM 2549 C CA . GLN A 1 312 ? 15.445 17.003 -17.057 1.00 45.16 312 GLN A CA 1
ATOM 2550 C C . GLN A 1 312 ? 16.702 16.166 -16.738 1.00 45.16 312 GLN A C 1
ATOM 2552 O O . GLN A 1 312 ? 17.742 16.726 -16.400 1.00 45.16 312 GLN A O 1
ATOM 2557 N N . ASP A 1 313 ? 16.635 14.844 -16.925 1.00 51.09 313 ASP A N 1
ATOM 2558 C CA . ASP A 1 313 ? 17.759 13.923 -16.805 1.00 51.09 313 ASP A CA 1
ATOM 2559 C C . ASP A 1 313 ? 18.396 13.665 -18.174 1.00 51.09 313 ASP A C 1
ATOM 2561 O O . ASP A 1 313 ? 18.156 12.651 -18.831 1.00 51.09 313 ASP A O 1
ATOM 2565 N N . SER A 1 314 ? 19.276 14.570 -18.594 1.00 52.06 314 SER A N 1
ATOM 2566 C CA . SER A 1 314 ? 20.115 14.470 -19.799 1.00 52.06 314 SER A CA 1
ATOM 2567 C C . SER A 1 314 ? 21.117 13.296 -19.787 1.00 52.06 314 SER A C 1
ATOM 2569 O O . SER A 1 314 ? 22.095 13.307 -20.529 1.00 52.06 314 SER A O 1
ATOM 2571 N N . ASN A 1 315 ? 20.914 12.299 -18.922 1.00 61.38 315 ASN A N 1
ATOM 2572 C CA . ASN A 1 315 ? 21.866 11.237 -18.606 1.00 61.38 315 ASN A CA 1
ATOM 2573 C C . ASN A 1 315 ? 21.266 9.823 -18.735 1.00 61.38 315 ASN A C 1
ATOM 2575 O O . ASN A 1 315 ? 21.864 8.863 -18.263 1.00 61.38 315 ASN A O 1
ATOM 2579 N N . LEU A 1 316 ? 20.090 9.675 -19.365 1.00 63.88 316 LEU A N 1
ATOM 2580 C CA . LEU A 1 316 ? 19.423 8.376 -19.581 1.00 63.88 316 LEU A CA 1
ATOM 2581 C C . LEU A 1 316 ? 20.092 7.502 -20.658 1.00 63.88 316 LEU A C 1
ATOM 2583 O O . LEU A 1 316 ? 19.859 6.288 -20.707 1.00 63.88 316 LEU A O 1
ATOM 2587 N N . VAL A 1 317 ? 20.975 8.080 -21.474 1.00 69.38 317 VAL A N 1
ATOM 2588 C CA . VAL A 1 317 ? 21.776 7.359 -22.469 1.00 69.38 317 VAL A CA 1
ATOM 2589 C C . VAL A 1 317 ? 23.191 7.147 -21.912 1.00 69.38 317 VAL A C 1
ATOM 2591 O O . VAL A 1 317 ? 23.921 8.125 -21.746 1.00 69.38 317 VAL A O 1
ATOM 2594 N N . PRO A 1 318 ? 23.603 5.903 -21.613 1.00 69.62 318 PRO A N 1
ATOM 2595 C CA . PRO A 1 318 ? 24.942 5.635 -21.110 1.00 69.62 318 PRO A CA 1
ATOM 2596 C C . PRO A 1 318 ? 26.000 5.849 -22.209 1.00 69.62 318 PRO A C 1
ATOM 2598 O O . PRO A 1 318 ? 25.703 5.742 -23.404 1.00 69.62 318 PRO A O 1
ATOM 2601 N N . PRO A 1 319 ? 27.262 6.137 -21.851 1.00 68.12 319 PRO A N 1
ATOM 2602 C CA . PRO A 1 319 ? 28.344 6.135 -22.827 1.00 68.12 319 PRO A CA 1
ATOM 2603 C C . PRO A 1 319 ? 28.485 4.741 -23.455 1.00 68.12 319 PRO A C 1
ATOM 2605 O O . PRO A 1 319 ? 28.395 3.728 -22.770 1.00 68.12 319 PRO A O 1
ATOM 2608 N N . PHE A 1 320 ? 28.760 4.674 -24.761 1.00 67.19 320 PHE A N 1
ATOM 2609 C CA . PHE A 1 320 ? 28.893 3.396 -25.481 1.00 67.19 320 PHE A CA 1
ATOM 2610 C C . PHE A 1 320 ? 29.906 2.442 -24.819 1.00 67.19 320 PHE A C 1
ATOM 2612 O O . PHE A 1 320 ? 29.730 1.229 -24.830 1.00 67.19 320 PHE A O 1
ATOM 2619 N N . GLU A 1 321 ? 30.953 3.000 -24.208 1.00 67.31 321 GLU A N 1
ATOM 2620 C CA . GLU A 1 321 ? 32.018 2.268 -23.515 1.00 67.31 321 GLU A CA 1
ATOM 2621 C C . GLU A 1 321 ? 31.562 1.581 -22.216 1.00 67.31 321 GLU A C 1
ATOM 2623 O O . GLU A 1 321 ? 32.250 0.678 -21.749 1.00 67.31 321 GLU A O 1
ATOM 2628 N N . SER A 1 322 ? 30.424 1.977 -21.628 1.00 65.75 322 SER A N 1
ATOM 2629 C CA . SER A 1 322 ? 29.873 1.340 -20.422 1.00 65.75 322 SER A CA 1
ATOM 2630 C C . SER A 1 322 ? 28.865 0.229 -20.715 1.00 65.75 322 SER A C 1
ATOM 2632 O O . SER A 1 322 ? 28.421 -0.450 -19.786 1.00 65.75 322 SER A O 1
ATOM 2634 N N . LEU A 1 323 ? 28.509 0.016 -21.986 1.00 68.50 323 LEU A N 1
ATOM 2635 C CA . LEU A 1 323 ? 27.692 -1.121 -22.390 1.00 68.50 323 LEU A CA 1
ATOM 2636 C C . LEU A 1 323 ? 28.526 -2.396 -22.239 1.00 68.50 323 LEU A C 1
ATOM 2638 O O . LEU A 1 323 ? 29.507 -2.601 -22.954 1.00 68.50 323 LEU A O 1
ATOM 2642 N N . ASN A 1 324 ? 28.122 -3.269 -21.315 1.00 63.84 324 ASN A N 1
ATOM 2643 C CA . ASN A 1 324 ? 28.744 -4.575 -21.097 1.00 63.84 324 ASN A CA 1
ATOM 2644 C C . ASN A 1 324 ? 28.314 -5.555 -22.198 1.00 63.84 324 ASN A C 1
ATOM 2646 O O . ASN A 1 324 ? 27.670 -6.571 -21.937 1.00 63.84 324 ASN A O 1
ATOM 2650 N N . LEU A 1 325 ? 28.661 -5.239 -23.444 1.00 65.44 325 LEU A N 1
ATOM 2651 C CA . LEU A 1 325 ? 28.569 -6.173 -24.556 1.00 65.44 325 LEU A CA 1
ATOM 2652 C C . LEU A 1 325 ? 29.551 -7.301 -24.241 1.00 65.44 325 LEU A C 1
ATOM 2654 O O . LEU A 1 325 ? 30.759 -7.080 -24.224 1.00 65.44 325 LEU A O 1
ATOM 2658 N N . SER A 1 326 ? 29.034 -8.478 -23.891 1.00 55.31 326 SER A N 1
ATOM 2659 C CA . SER A 1 326 ? 29.855 -9.629 -23.519 1.00 55.31 326 SER A CA 1
ATOM 2660 C C . SER A 1 326 ? 30.965 -9.857 -24.546 1.00 55.31 326 SER A C 1
ATOM 2662 O O . SER A 1 326 ? 30.681 -9.942 -25.743 1.00 55.31 326 SER A O 1
ATOM 2664 N N . ASP A 1 327 ? 32.193 -10.035 -24.059 1.00 47.31 327 ASP A N 1
ATOM 2665 C CA . ASP A 1 327 ? 33.399 -10.451 -24.795 1.00 47.31 327 ASP A CA 1
ATOM 2666 C C . ASP A 1 327 ? 33.292 -11.893 -25.347 1.00 47.31 327 ASP A C 1
ATOM 2668 O O . ASP A 1 327 ? 34.278 -12.625 -25.450 1.00 47.31 327 ASP A O 1
ATOM 2672 N N . ASP A 1 328 ? 32.092 -12.341 -25.719 1.00 49.53 328 ASP A N 1
ATOM 2673 C CA . ASP A 1 328 ? 31.954 -13.546 -26.518 1.00 49.53 328 ASP A CA 1
ATOM 2674 C C . ASP A 1 328 ? 32.636 -13.260 -27.852 1.00 49.53 328 ASP A C 1
ATOM 2676 O O . ASP A 1 328 ? 32.194 -12.417 -28.641 1.00 49.53 328 ASP A O 1
ATOM 2680 N N . SER A 1 329 ? 33.743 -13.962 -28.098 1.00 46.06 329 SER A N 1
ATOM 2681 C CA . SER A 1 329 ? 34.650 -13.773 -29.236 1.00 46.06 329 SER A CA 1
ATOM 2682 C C . SER A 1 329 ? 33.998 -13.960 -30.615 1.00 46.06 329 SER A C 1
ATOM 2684 O O . SER A 1 329 ? 34.670 -13.842 -31.639 1.00 46.06 329 SER A O 1
ATOM 2686 N N . GLU A 1 330 ? 32.700 -14.258 -30.649 1.00 50.06 330 GLU A N 1
ATOM 2687 C CA . GLU A 1 330 ? 31.865 -14.427 -31.836 1.00 50.06 330 GLU A CA 1
ATOM 2688 C C . GLU A 1 330 ? 30.960 -13.224 -32.129 1.00 50.06 330 GLU A C 1
ATOM 2690 O O . GLU A 1 330 ? 30.381 -13.146 -33.211 1.00 50.06 330 GLU A O 1
ATOM 2695 N N . THR A 1 331 ? 30.862 -12.245 -31.223 1.00 55.16 331 THR A N 1
ATOM 2696 C CA . THR A 1 331 ? 30.160 -10.988 -31.507 1.00 55.16 331 THR A CA 1
ATOM 2697 C C . THR A 1 331 ? 30.945 -10.257 -32.594 1.00 55.16 331 THR A C 1
ATOM 2699 O O . THR A 1 331 ? 32.019 -9.705 -32.351 1.00 55.16 331 THR A O 1
ATOM 2702 N N . SER A 1 332 ? 30.479 -10.359 -33.842 1.00 59.59 332 SER A N 1
ATOM 2703 C CA . SER A 1 332 ? 31.267 -9.963 -35.009 1.00 59.59 332 SER A CA 1
ATOM 2704 C C . SER A 1 332 ? 31.789 -8.529 -34.851 1.00 59.59 332 SER A C 1
ATOM 2706 O O . SER A 1 332 ? 31.046 -7.621 -34.498 1.00 59.59 332 SER A O 1
ATOM 2708 N N . LYS A 1 333 ? 33.069 -8.266 -35.147 1.00 66.12 333 LYS A N 1
ATOM 2709 C CA . LYS A 1 333 ? 33.630 -6.892 -35.110 1.00 66.12 333 LYS A CA 1
ATOM 2710 C C . LYS A 1 333 ? 32.781 -5.885 -35.905 1.00 66.12 333 LYS A C 1
ATOM 2712 O O . LYS A 1 333 ? 32.786 -4.694 -35.616 1.00 66.12 333 LYS A O 1
ATOM 2717 N N . ARG A 1 334 ? 32.034 -6.390 -36.893 1.00 66.19 334 ARG A N 1
ATOM 2718 C CA . ARG A 1 334 ? 31.033 -5.671 -37.680 1.00 66.19 334 ARG A CA 1
ATOM 2719 C C . ARG A 1 334 ? 29.833 -5.212 -36.843 1.00 66.19 334 ARG A C 1
ATOM 2721 O O . ARG A 1 334 ? 29.435 -4.066 -36.990 1.00 66.19 334 ARG A O 1
ATOM 2728 N N . TYR A 1 335 ? 29.295 -6.058 -35.969 1.00 67.31 335 TYR A N 1
ATOM 2729 C CA . TYR A 1 335 ? 28.211 -5.732 -35.039 1.00 67.31 335 TYR A CA 1
ATOM 2730 C C . TYR A 1 335 ? 28.569 -4.544 -34.138 1.00 67.31 335 TYR A C 1
ATOM 2732 O O . TYR A 1 335 ? 27.888 -3.522 -34.158 1.00 67.31 335 TYR A O 1
ATOM 2740 N N . VAL A 1 336 ? 29.704 -4.634 -33.436 1.00 70.44 336 VAL A N 1
ATOM 2741 C CA . VAL A 1 336 ? 30.188 -3.569 -32.537 1.00 70.44 336 VAL A CA 1
ATOM 2742 C C . VAL A 1 336 ? 30.476 -2.279 -33.311 1.00 70.44 336 VAL A C 1
ATOM 2744 O O . VAL A 1 336 ? 30.169 -1.187 -32.840 1.00 70.44 336 VAL A O 1
ATOM 2747 N N . PHE A 1 337 ? 31.029 -2.391 -34.523 1.00 71.00 337 PHE A N 1
ATOM 2748 C CA . PHE A 1 337 ? 31.283 -1.240 -35.385 1.00 71.00 337 PHE A CA 1
ATOM 2749 C C . PHE A 1 337 ? 29.993 -0.544 -35.847 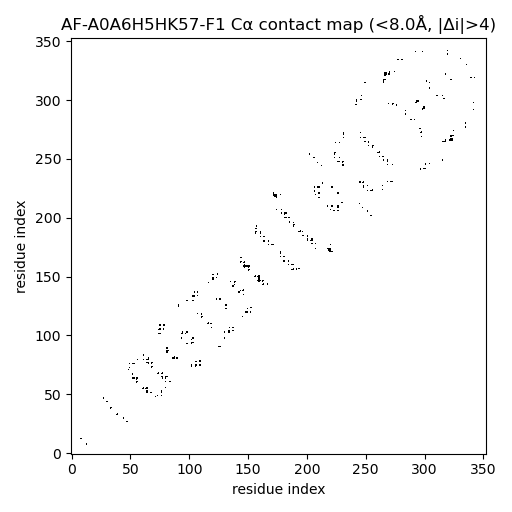1.00 71.00 337 PHE A C 1
ATOM 2751 O O . PHE A 1 337 ? 29.915 0.679 -35.776 1.00 71.00 337 PHE A O 1
ATOM 2758 N N . LEU A 1 338 ? 28.985 -1.298 -36.302 1.00 68.94 338 LEU A N 1
ATOM 2759 C CA . LEU A 1 338 ? 27.704 -0.744 -36.758 1.00 68.94 338 LEU A CA 1
ATOM 2760 C C . LEU A 1 338 ? 26.928 -0.095 -35.608 1.00 68.94 338 LEU A C 1
ATOM 2762 O O . LEU A 1 338 ? 26.400 1.001 -35.780 1.00 68.94 338 LEU A O 1
ATOM 2766 N N . LEU A 1 339 ? 26.928 -0.727 -34.432 1.00 71.88 339 LEU A N 1
ATOM 2767 C CA . LEU A 1 339 ? 26.348 -0.159 -33.217 1.00 71.88 339 LEU A CA 1
ATOM 2768 C C . LEU A 1 339 ? 27.033 1.147 -32.820 1.00 71.88 339 LEU A C 1
ATOM 2770 O O . LEU A 1 339 ? 26.356 2.152 -32.630 1.00 71.88 339 LEU A O 1
ATOM 2774 N N . ARG A 1 340 ? 28.371 1.166 -32.764 1.00 74.56 340 ARG A N 1
ATOM 2775 C CA . ARG A 1 340 ? 29.136 2.379 -32.446 1.00 74.56 340 ARG A CA 1
ATOM 2776 C C . ARG A 1 340 ? 28.870 3.497 -33.451 1.00 74.56 340 ARG A C 1
ATOM 2778 O O . ARG A 1 340 ? 28.716 4.647 -33.056 1.00 74.56 340 ARG A O 1
ATOM 2785 N N . LEU A 1 341 ? 28.799 3.167 -34.740 1.00 70.31 341 LEU A N 1
ATOM 2786 C CA . LEU A 1 341 ? 28.537 4.135 -35.803 1.00 70.31 341 LEU A CA 1
ATOM 2787 C C . LEU A 1 341 ? 27.130 4.739 -35.693 1.00 70.31 341 LEU A C 1
ATOM 2789 O O . LEU A 1 341 ? 26.987 5.951 -35.830 1.00 70.31 341 LEU A O 1
ATOM 2793 N N . GLY A 1 342 ? 26.111 3.925 -35.405 1.00 67.25 342 GLY A N 1
ATOM 2794 C CA . GLY A 1 342 ? 24.757 4.424 -35.156 1.00 67.25 342 GLY A CA 1
ATOM 2795 C C . GLY A 1 342 ? 24.665 5.261 -33.876 1.00 67.25 342 GLY A C 1
ATOM 2796 O O . GLY A 1 342 ? 24.081 6.341 -33.893 1.00 67.25 342 GLY A O 1
ATOM 2797 N N . TRP A 1 343 ? 25.321 4.824 -32.797 1.00 71.19 343 TRP A N 1
ATOM 2798 C CA . TRP A 1 343 ? 25.352 5.532 -31.513 1.00 71.19 343 TRP A CA 1
ATOM 2799 C C . TRP A 1 343 ? 26.034 6.902 -31.620 1.00 71.19 343 TRP A C 1
ATOM 2801 O O . TRP A 1 343 ? 25.502 7.911 -31.165 1.00 71.19 343 TRP A O 1
ATOM 2811 N N . GLU A 1 344 ? 27.198 6.967 -32.276 1.00 73.25 344 GLU A N 1
ATOM 2812 C CA . GLU A 1 344 ? 27.908 8.225 -32.520 1.00 73.25 344 GLU A CA 1
ATOM 2813 C C . GLU A 1 344 ? 27.134 9.148 -33.465 1.00 73.25 344 GLU A C 1
ATOM 2815 O O . GLU A 1 344 ? 27.165 10.362 -33.279 1.00 73.25 344 GLU A O 1
ATOM 2820 N N . HIS A 1 345 ? 26.446 8.612 -34.477 1.00 67.12 345 HIS A N 1
ATOM 2821 C CA . HIS A 1 345 ? 25.681 9.433 -35.412 1.00 67.12 345 HIS A CA 1
ATOM 2822 C C . HIS A 1 345 ? 24.498 10.116 -34.726 1.00 67.12 345 HIS A C 1
ATOM 2824 O O . HIS A 1 345 ? 24.281 11.309 -34.934 1.00 67.12 345 HIS A O 1
ATOM 2830 N N . ILE A 1 346 ? 23.756 9.394 -33.888 1.00 66.56 346 ILE A N 1
ATOM 2831 C CA . ILE A 1 346 ? 22.595 9.975 -33.214 1.00 66.56 346 ILE A CA 1
ATOM 2832 C C . ILE A 1 346 ? 23.033 10.925 -32.086 1.00 66.56 346 ILE A C 1
ATOM 2834 O O . ILE A 1 346 ? 22.477 12.012 -31.961 1.00 66.56 346 ILE A O 1
ATOM 2838 N N . ASN A 1 347 ? 24.125 10.619 -31.374 1.00 65.62 347 ASN A N 1
ATOM 2839 C CA . ASN A 1 347 ? 24.733 11.557 -30.416 1.00 65.62 347 ASN A CA 1
ATOM 2840 C C . ASN A 1 347 ? 25.386 12.789 -31.079 1.00 65.62 347 ASN A C 1
ATOM 2842 O O . ASN A 1 347 ? 25.587 13.815 -30.430 1.00 65.62 347 ASN A O 1
ATOM 2846 N N . ARG A 1 348 ? 25.765 12.716 -32.362 1.00 61.28 348 ARG A N 1
ATOM 2847 C CA . ARG A 1 348 ? 26.210 13.891 -33.135 1.00 61.28 348 ARG A CA 1
ATOM 2848 C C . ARG A 1 348 ? 25.038 14.702 -33.671 1.00 61.28 348 ARG A C 1
ATOM 2850 O O . ARG A 1 348 ? 25.166 15.918 -33.746 1.00 61.28 348 ARG A O 1
ATOM 2857 N N . GLY A 1 349 ? 23.915 14.060 -33.994 1.00 53.41 349 GLY A N 1
ATOM 2858 C CA . GLY A 1 349 ? 22.660 14.742 -34.318 1.00 53.41 349 GLY A CA 1
ATOM 2859 C C . GLY A 1 349 ? 22.193 15.673 -33.195 1.00 53.41 349 GLY A C 1
ATOM 2860 O O . GLY A 1 349 ? 21.687 16.747 -33.479 1.00 53.41 349 GLY A O 1
ATOM 2861 N N . THR A 1 350 ? 22.474 15.323 -31.937 1.00 47.66 350 THR A N 1
ATOM 2862 C CA . THR A 1 350 ? 22.183 16.150 -30.752 1.00 47.66 350 THR A CA 1
ATOM 2863 C C . THR A 1 350 ? 23.230 17.224 -30.436 1.00 47.66 350 THR A C 1
ATOM 2865 O O . THR A 1 350 ? 23.001 18.046 -29.561 1.00 47.66 350 THR A O 1
ATOM 2868 N N . ALA A 1 351 ? 24.401 17.216 -31.085 1.00 37.06 351 ALA A N 1
ATOM 2869 C CA . ALA A 1 351 ? 25.477 18.185 -30.828 1.00 37.06 351 ALA A CA 1
ATOM 2870 C C . ALA A 1 351 ? 25.487 19.366 -31.820 1.00 37.06 351 ALA A C 1
ATOM 2872 O O . ALA A 1 351 ? 26.373 20.219 -31.741 1.00 37.06 351 ALA A O 1
ATOM 2873 N N . VAL A 1 352 ? 24.563 19.376 -32.787 1.00 35.28 352 VAL A N 1
ATOM 2874 C CA . VAL A 1 352 ? 24.488 20.378 -33.867 1.00 35.28 352 VAL A CA 1
ATOM 2875 C C . VAL A 1 352 ? 23.254 21.290 -33.749 1.00 35.28 352 VAL A C 1
ATOM 2877 O O . VAL A 1 352 ? 23.103 22.174 -34.587 1.00 35.28 352 VAL A O 1
ATOM 2880 N N . ASP A 1 353 ? 22.458 21.173 -32.683 1.00 32.94 353 ASP A N 1
ATOM 2881 C CA . ASP A 1 353 ? 21.431 22.170 -32.328 1.00 32.94 353 ASP A CA 1
ATOM 2882 C C . ASP A 1 353 ? 21.827 22.999 -31.097 1.00 32.94 353 ASP A C 1
ATOM 2884 O O . ASP A 1 353 ? 22.211 22.401 -30.062 1.00 32.94 353 ASP A O 1
#

Radius of gyration: 34.43 Å; Cα contacts (8 Å, |Δi|>4): 252; chains: 1; bounding box: 82×55×102 Å

Nearest PDB structures (foldseek):
  4g2v-assembly1_A  TM=2.214E-01  e=1.023E-02  Mus musculus
  4gpk-assembly3_K  TM=1.946E-01  e=7.724E-02  Bacillus thuringiensis serovar thuringiensis
  8r0j-assembly2_D  TM=2.408E-01  e=2.270E-01  Homo sapiens
  8qca-assembly1_B  TM=2.130E-01  e=4.259E-01  Saccharomyces cerevisiae
  5cqs-assembly1_D  TM=2.254E-01  e=8.738E-01  Saccharomyces cerevisiae S288C

pLDDT: mean 71.03, std 11.96, range [28.92, 90.56]